Protein AF-0000000081273869 (afdb_homodimer)

pLDDT: mean 81.29, std 21.23, range [32.44, 97.88]

InterPro domains:
  IPR006311 Twin-arginine translocation pathway, signal sequence [PS51318] (1-45)
  IPR007893 Spore coat protein U/FanG [PF05229] (35-163)

Structure (mmCIF, N/CA/C/O backbone):
data_AF-0000000081273869-model_v1
#
loop_
_entity.id
_entity.type
_entity.pdbx_description
1 polymer 'Sigma-fimbriae tip adhesin'
#
loop_
_atom_site.group_PDB
_atom_site.id
_atom_site.type_symbol
_atom_site.label_atom_id
_atom_site.label_alt_id
_atom_site.label_comp_id
_atom_site.label_asym_id
_atom_site.label_entity_id
_atom_site.label_seq_id
_atom_site.pdbx_PDB_ins_code
_atom_site.Cartn_x
_atom_site.Cartn_y
_atom_site.Cartn_z
_atom_site.occupancy
_atom_site.B_iso_or_equiv
_atom_site.auth_seq_id
_atom_site.auth_comp_id
_atom_site.auth_asym_id
_atom_site.auth_atom_id
_atom_site.pdbx_PDB_model_num
ATOM 1 N N . MET A 1 1 ? -20.609 -67.375 -70.5 1 37.94 1 MET A N 1
ATOM 2 C CA . MET A 1 1 ? -19.844 -67.438 -69.312 1 37.94 1 MET A CA 1
ATOM 3 C C . MET A 1 1 ? -19.562 -66.062 -68.75 1 37.94 1 MET A C 1
ATOM 5 O O . MET A 1 1 ? -18.781 -65.312 -69.312 1 37.94 1 MET A O 1
ATOM 9 N N . THR A 1 2 ? -20.609 -65.438 -68.188 1 44.72 2 THR A N 1
ATOM 10 C CA . THR A 1 2 ? -20.797 -64.125 -67.625 1 44.72 2 THR A CA 1
ATOM 11 C C . THR A 1 2 ? -19.875 -63.875 -66.438 1 44.72 2 THR A C 1
ATOM 13 O O . THR A 1 2 ? -19.906 -64.625 -65.4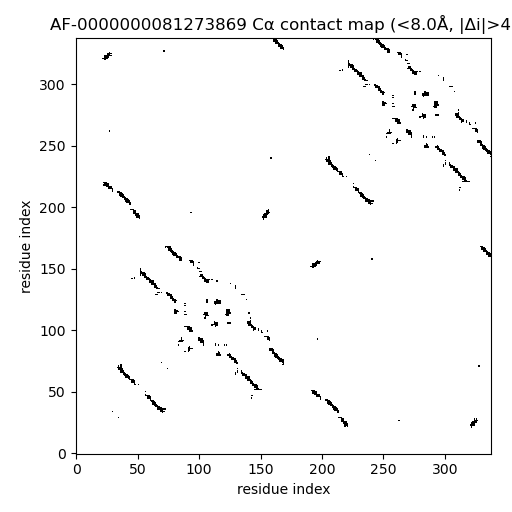38 1 44.72 2 THR A O 1
ATOM 16 N N . ARG A 1 3 ? -18.672 -63.344 -66.688 1 47.78 3 ARG A N 1
ATOM 17 C CA . ARG A 1 3 ? -17.641 -63 -65.75 1 47.78 3 ARG A CA 1
ATOM 18 C C . ARG A 1 3 ? -18.203 -62.062 -64.625 1 47.78 3 ARG A C 1
ATOM 20 O O . ARG A 1 3 ? -18.75 -61 -64.938 1 47.78 3 ARG A O 1
ATOM 27 N N . PHE A 1 4 ? -18.609 -62.688 -63.469 1 48.38 4 PHE A N 1
ATOM 28 C CA . PHE A 1 4 ? -19.078 -61.938 -62.281 1 48.38 4 PHE A CA 1
ATOM 29 C C . PHE A 1 4 ? -18 -61 -61.781 1 48.38 4 PHE A C 1
ATOM 31 O O . PHE A 1 4 ? -16.812 -61.312 -61.781 1 48.38 4 PHE A O 1
ATOM 38 N N . PRO A 1 5 ? -18.219 -59.688 -61.812 1 48.81 5 PRO A N 1
ATOM 39 C CA . PRO A 1 5 ? -17.281 -58.656 -61.375 1 48.81 5 PRO A CA 1
ATOM 40 C C . PRO A 1 5 ? -16.797 -58.875 -59.938 1 48.81 5 PRO A C 1
ATOM 42 O O . PRO A 1 5 ? -17.516 -59.5 -59.125 1 48.81 5 PRO A O 1
ATOM 45 N N . ASP A 1 6 ? -15.516 -59.031 -59.719 1 43.03 6 ASP A N 1
ATOM 46 C CA . ASP A 1 6 ? -14.766 -59.188 -58.469 1 43.03 6 ASP A CA 1
ATOM 47 C C . ASP A 1 6 ? -15.219 -58.156 -57.438 1 43.03 6 ASP A C 1
ATOM 49 O O . ASP A 1 6 ? -15.461 -57 -57.75 1 43.03 6 ASP A O 1
ATOM 53 N N . THR A 1 7 ? -15.914 -58.531 -56.312 1 47.75 7 THR A N 1
ATOM 54 C CA . THR A 1 7 ? -16.359 -57.844 -55.125 1 47.75 7 THR A CA 1
ATOM 55 C C . THR A 1 7 ? -15.188 -57.156 -54.438 1 47.75 7 THR A C 1
ATOM 57 O O . THR A 1 7 ? -14.125 -57.75 -54.219 1 47.75 7 THR A O 1
ATOM 60 N N . MET A 1 8 ? -15.078 -55.812 -54.594 1 47.5 8 MET A N 1
ATOM 61 C CA . MET A 1 8 ? -14.117 -54.875 -54 1 47.5 8 MET A CA 1
ATOM 62 C C . MET A 1 8 ? -14.008 -55.094 -52.5 1 47.5 8 MET A C 1
ATOM 64 O O . MET A 1 8 ? -15.016 -55.125 -51.781 1 47.5 8 MET A O 1
ATOM 68 N N . ARG A 1 9 ? -13.016 -55.844 -51.969 1 50.72 9 ARG A N 1
ATOM 69 C CA . ARG A 1 9 ? -12.727 -56 -50.531 1 50.72 9 ARG A CA 1
ATOM 70 C C . ARG A 1 9 ? -12.602 -54.656 -49.844 1 50.72 9 ARG A C 1
ATOM 72 O O . ARG A 1 9 ? -11.875 -53.781 -50.344 1 50.72 9 ARG A O 1
ATOM 79 N N . PRO A 1 10 ? -13.547 -54.312 -48.938 1 47.38 10 PRO A N 1
ATOM 80 C CA . PRO A 1 10 ? -13.391 -53.031 -48.219 1 47.38 10 PRO A CA 1
ATOM 81 C C . PRO A 1 10 ? -12.07 -52.938 -47.469 1 47.38 10 PRO A C 1
ATOM 83 O O . PRO A 1 10 ? -11.578 -53.938 -46.938 1 47.38 10 PRO A O 1
ATOM 86 N N . ARG A 1 11 ? -11.094 -52.156 -47.906 1 47.47 11 ARG A N 1
ATOM 87 C CA . ARG A 1 11 ? -9.852 -51.844 -47.219 1 47.47 11 ARG A CA 1
ATOM 88 C C . ARG A 1 11 ? -10.109 -51.5 -45.75 1 47.47 11 ARG A C 1
ATOM 90 O O . ARG A 1 11 ? -10.945 -50.625 -45.469 1 47.47 11 ARG A O 1
ATOM 97 N N . ARG A 1 12 ? -9.883 -52.406 -44.812 1 42.72 12 ARG A N 1
ATOM 98 C CA . ARG A 1 12 ? -9.906 -52.125 -43.375 1 42.72 12 ARG A CA 1
ATOM 99 C C . ARG A 1 12 ? -9.062 -50.906 -43.031 1 42.72 12 ARG A C 1
ATOM 101 O O . ARG A 1 12 ? -7.855 -50.906 -43.25 1 42.72 12 ARG A O 1
ATOM 108 N N . VAL A 1 13 ? -9.555 -49.656 -43.156 1 45.16 13 VAL A N 1
ATOM 109 C CA . VAL A 1 13 ? -8.867 -48.5 -42.594 1 45.16 13 VAL A CA 1
ATOM 110 C C . VAL A 1 13 ? -8.477 -48.75 -41.156 1 45.16 13 VAL A C 1
ATOM 112 O O . VAL A 1 13 ? -9.312 -49.156 -40.344 1 45.16 13 VAL A O 1
ATOM 115 N N . SER A 1 14 ? -7.238 -49.25 -40.938 1 43.97 14 SER A N 1
ATOM 116 C CA . SER A 1 14 ? -6.707 -49.312 -39.594 1 43.97 14 SER A CA 1
ATOM 117 C C . SER A 1 14 ? -6.996 -48.031 -38.812 1 43.97 14 SER A C 1
ATOM 119 O O . SER A 1 14 ? -6.656 -46.938 -39.281 1 43.97 14 SER A O 1
ATOM 121 N N . ALA A 1 15 ? -8.07 -48 -38 1 44.91 15 ALA A N 1
ATOM 122 C CA . ALA A 1 15 ? -8.328 -46.938 -37.031 1 44.91 15 ALA A CA 1
ATOM 123 C C . ALA A 1 15 ? -7.09 -46.656 -36.156 1 44.91 15 ALA A C 1
ATOM 125 O O . ALA A 1 15 ? -6.715 -47.5 -35.312 1 44.91 15 ALA A O 1
ATOM 126 N N . ARG A 1 16 ? -6.012 -46.156 -36.781 1 44.44 16 ARG A N 1
ATOM 127 C CA . ARG A 1 16 ? -5.008 -45.625 -35.875 1 44.44 16 ARG A CA 1
ATOM 128 C C . ARG A 1 16 ? -5.664 -44.938 -34.688 1 44.44 16 ARG A C 1
ATOM 130 O O . ARG A 1 16 ? -6.414 -43.969 -34.875 1 44.44 16 ARG A O 1
ATOM 137 N N . THR A 1 17 ? -5.902 -45.656 -33.562 1 37.62 17 THR A N 1
ATOM 138 C CA . THR A 1 17 ? -6.234 -45.062 -32.281 1 37.62 17 THR A CA 1
ATOM 139 C C . THR A 1 17 ? -5.355 -43.875 -32 1 37.62 17 THR A C 1
ATOM 141 O O . THR A 1 17 ? -4.133 -44 -31.906 1 37.62 17 THR A O 1
ATOM 144 N N . LEU A 1 18 ? -5.688 -42.719 -32.5 1 35.75 18 LEU A N 1
ATOM 145 C CA . LEU A 1 18 ? -5.07 -41.469 -32.031 1 35.75 18 LEU A CA 1
ATOM 146 C C . LEU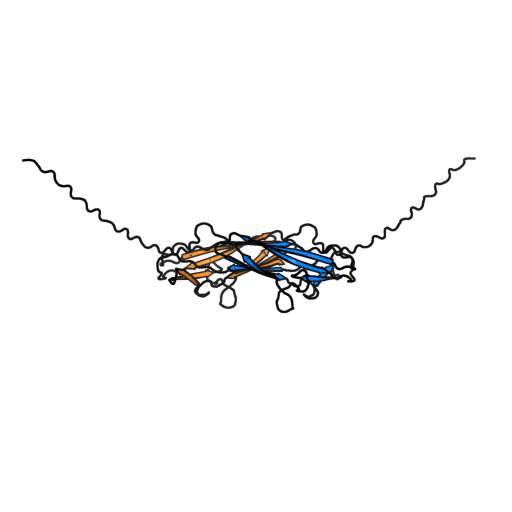 A 1 18 ? -4.918 -41.5 -30.5 1 35.75 18 LEU A C 1
ATOM 148 O O . LEU A 1 18 ? -5.914 -41.562 -29.781 1 35.75 18 LEU A O 1
ATOM 152 N N . LEU A 1 19 ? -3.896 -42.219 -29.938 1 34.62 19 LEU A N 1
ATOM 153 C CA . LEU A 1 19 ? -3.523 -42.031 -28.531 1 34.62 19 LEU A CA 1
ATOM 154 C C . LEU A 1 19 ? -3.557 -40.562 -28.156 1 34.62 19 LEU A C 1
ATOM 156 O O . LEU A 1 19 ? -2.734 -39.781 -28.641 1 34.62 19 LEU A O 1
ATOM 160 N N . ALA A 1 20 ? -4.707 -39.969 -28.016 1 37.91 20 ALA A N 1
ATOM 161 C CA . ALA A 1 20 ? -4.84 -38.656 -27.406 1 37.91 20 ALA A CA 1
ATOM 162 C C . ALA A 1 20 ? -3.957 -38.531 -26.156 1 37.91 20 ALA A C 1
ATOM 164 O O . ALA A 1 20 ? -4.219 -39.188 -25.141 1 37.91 20 ALA A O 1
ATOM 165 N N . GLY A 1 21 ? -2.645 -38.5 -26.359 1 33.88 21 GLY A N 1
ATOM 166 C CA . GLY A 1 21 ? -1.831 -38.188 -25.188 1 33.88 21 GLY A CA 1
ATOM 167 C C . GLY A 1 21 ? -2.475 -37.125 -24.281 1 33.88 21 GLY A C 1
ATOM 168 O O . GLY A 1 21 ? -2.906 -36.094 -24.75 1 33.88 21 GLY A O 1
ATOM 169 N N . ALA A 1 22 ? -3.094 -37.562 -23.234 1 39.75 22 ALA A N 1
ATOM 170 C CA . ALA A 1 22 ? -3.645 -36.688 -22.172 1 39.75 22 ALA A CA 1
ATOM 171 C C . ALA A 1 22 ? -2.666 -35.594 -21.797 1 39.75 22 ALA A C 1
ATOM 173 O O . ALA A 1 22 ? -1.61 -35.875 -21.219 1 39.75 22 ALA A O 1
ATOM 174 N N . VAL A 1 23 ? -2.441 -34.656 -22.688 1 41.28 23 VAL A N 1
ATOM 175 C CA . VAL A 1 23 ? -1.641 -33.5 -22.297 1 41.28 23 VAL A CA 1
ATOM 176 C C . VAL A 1 23 ? -2.146 -32.938 -20.969 1 41.28 23 VAL A C 1
ATOM 178 O O . VAL A 1 23 ? -3.332 -32.625 -20.828 1 41.28 23 VAL A O 1
ATOM 181 N N . LEU A 1 24 ? -1.62 -33.406 -19.859 1 41.44 24 LEU A N 1
ATOM 182 C CA . LEU A 1 24 ? -1.859 -32.75 -18.578 1 41.44 24 LEU A CA 1
ATOM 183 C C . LEU A 1 24 ? -1.591 -31.25 -18.672 1 41.44 24 LEU A C 1
ATOM 185 O O . LEU A 1 24 ? -0.484 -30.844 -19.016 1 41.44 24 LEU A O 1
ATOM 189 N N . VAL A 1 25 ? -2.518 -30.578 -19.156 1 39.53 25 VAL A N 1
ATOM 190 C CA . VAL A 1 25 ? -2.334 -29.125 -19.172 1 39.53 25 VAL A CA 1
ATOM 191 C C . VAL A 1 25 ? -2.443 -28.578 -17.766 1 39.53 25 VAL A C 1
ATOM 193 O O . VAL A 1 25 ? -3.471 -28.75 -17.094 1 39.53 25 VAL A O 1
ATOM 196 N N . ALA A 1 26 ? -1.518 -28.828 -16.938 1 37.03 26 ALA A N 1
ATOM 197 C CA . ALA A 1 26 ? -1.618 -27.984 -15.742 1 37.03 26 ALA A CA 1
ATOM 198 C C . ALA A 1 26 ? -1.699 -26.516 -16.109 1 37.03 26 ALA A C 1
ATOM 200 O O . ALA A 1 26 ? -0.704 -25.922 -16.531 1 37.03 26 ALA A O 1
ATOM 201 N N . LEU A 1 27 ? -2.791 -26.203 -16.828 1 34.09 27 LEU A N 1
ATOM 202 C CA . LEU A 1 27 ? -2.998 -24.797 -17.156 1 34.09 27 LEU A CA 1
ATOM 203 C C . LEU A 1 27 ? -3.229 -23.969 -15.898 1 34.09 27 LEU A C 1
ATOM 205 O O . LEU A 1 27 ? -4.215 -24.188 -15.188 1 34.09 27 LEU A O 1
ATOM 209 N N . ALA A 1 28 ? -2.295 -23.922 -15.211 1 35.31 28 ALA A N 1
ATOM 210 C CA . ALA A 1 28 ? -2.629 -22.766 -14.375 1 35.31 28 ALA A CA 1
ATOM 211 C C . ALA A 1 28 ? -2.928 -21.531 -15.234 1 35.31 28 ALA A C 1
ATOM 213 O O . ALA A 1 28 ? -2.049 -20.703 -15.453 1 35.31 28 ALA A O 1
ATOM 214 N N . SER A 1 29 ? -3.424 -21.906 -16.375 1 32.44 29 SER A N 1
ATOM 215 C CA . SER A 1 29 ? -3.564 -20.797 -17.312 1 32.44 29 SER A CA 1
ATOM 216 C C . SER A 1 29 ? -4.395 -19.672 -16.719 1 32.44 29 SER A C 1
ATOM 218 O O . SER A 1 29 ? -5.516 -19.891 -16.25 1 32.44 29 SER A O 1
ATOM 220 N N . TRP A 1 30 ? -3.844 -18.797 -16.109 1 34.19 30 TRP A N 1
ATOM 221 C CA . TRP A 1 30 ? -4.578 -17.562 -16.297 1 34.19 30 TRP A CA 1
ATOM 222 C C . TRP A 1 30 ? -4.988 -17.391 -17.75 1 34.19 30 TRP A C 1
ATOM 224 O O . TRP A 1 30 ? -4.191 -17.641 -18.656 1 34.19 30 TRP A O 1
ATOM 234 N N . ALA A 1 31 ? -6.035 -17.859 -18.438 1 34.84 31 ALA A N 1
ATOM 235 C CA . ALA A 1 31 ? -6.504 -17.391 -19.734 1 34.84 31 ALA A CA 1
ATOM 236 C C . ALA A 1 31 ? -5.754 -16.141 -20.188 1 34.84 31 ALA A C 1
ATOM 238 O O . ALA A 1 31 ? -5.199 -15.414 -19.344 1 34.84 31 ALA A O 1
ATOM 239 N N . PRO A 1 32 ? -5.98 -15.594 -21.594 1 39.31 32 PRO A N 1
ATOM 240 C CA . PRO A 1 32 ? -5.234 -14.547 -22.297 1 39.31 32 PRO A CA 1
ATOM 241 C C . PRO A 1 32 ? -4.754 -13.438 -21.375 1 39.31 32 PRO A C 1
ATOM 243 O O . PRO A 1 32 ? -3.668 -12.883 -21.578 1 39.31 32 PRO A O 1
ATOM 246 N N . GLY A 1 33 ? -5.836 -12.43 -20.844 1 38.59 33 GLY A N 1
ATOM 247 C CA . GLY A 1 33 ? -5.695 -11.102 -20.266 1 38.59 33 GLY A CA 1
ATOM 248 C C . GLY A 1 33 ? -4.984 -11.102 -18.938 1 38.59 33 GLY A C 1
ATOM 249 O O . GLY A 1 33 ? -5.375 -11.828 -18.016 1 38.59 33 GLY A O 1
ATOM 250 N N . ALA A 1 34 ? -3.805 -11.195 -18.781 1 46.16 34 ALA A N 1
ATOM 251 C CA . ALA A 1 34 ? -2.926 -10.898 -17.656 1 46.16 34 ALA A CA 1
ATOM 252 C C . ALA A 1 34 ? -3.668 -10.125 -16.578 1 46.16 34 ALA A C 1
ATOM 254 O O . ALA A 1 34 ? -3.768 -8.891 -16.641 1 46.16 34 ALA A O 1
ATOM 255 N N . LEU A 1 35 ? -4.883 -10.555 -16.219 1 54.12 35 LEU A N 1
ATOM 256 C CA . LEU A 1 35 ? -5.809 -9.789 -15.391 1 54.12 35 LEU A CA 1
ATOM 257 C C . LEU A 1 35 ? -5.098 -9.219 -14.172 1 54.12 35 LEU A C 1
ATOM 259 O O . LEU A 1 35 ? -4.668 -9.961 -13.289 1 54.12 35 LEU A O 1
ATOM 263 N N . ALA A 1 36 ? -4.215 -8.234 -14.461 1 63.81 36 ALA A N 1
ATOM 264 C CA . ALA A 1 36 ? -3.461 -7.387 -13.547 1 63.81 36 ALA A CA 1
ATOM 265 C C . ALA A 1 36 ? -4.387 -6.691 -12.555 1 63.81 36 ALA A C 1
ATOM 267 O O . ALA A 1 36 ? -5.5 -6.293 -12.906 1 63.81 36 ALA A O 1
ATOM 268 N N . VAL A 1 37 ? -4.375 -7.094 -11.344 1 73.62 37 VAL A N 1
ATOM 269 C CA . VAL A 1 37 ? -5.031 -6.227 -10.375 1 73.62 37 VAL A CA 1
ATOM 270 C C . VAL A 1 37 ? -4.215 -4.953 -10.18 1 73.62 37 VAL A C 1
ATOM 272 O O . VAL A 1 37 ? -2.982 -5.004 -10.109 1 73.62 37 VAL A O 1
ATOM 275 N N . SER A 1 38 ? -4.949 -3.891 -10.289 1 87.12 38 SER A N 1
ATOM 276 C CA . SER A 1 38 ? -4.254 -2.617 -10.133 1 87.12 38 SER A CA 1
ATOM 277 C C . SER A 1 38 ? -5 -1.698 -9.164 1 87.12 38 SER A C 1
ATOM 279 O O . SER A 1 38 ? -6.23 -1.667 -9.156 1 87.12 38 SER A O 1
ATOM 281 N N . CYS A 1 39 ? -4.316 -1.157 -8.297 1 89.81 39 CYS A N 1
ATOM 282 C CA . CYS A 1 39 ? -4.855 -0.118 -7.426 1 89.81 39 CYS A CA 1
ATOM 283 C C . CYS A 1 39 ? -4.004 1.144 -7.492 1 89.81 39 CYS A C 1
ATOM 285 O O . CYS A 1 39 ? -2.781 1.067 -7.633 1 89.81 39 CYS A O 1
ATOM 287 N N . SER A 1 40 ? -4.727 2.254 -7.387 1 92.06 40 SER A N 1
ATOM 288 C CA . SER A 1 40 ? -4.066 3.551 -7.262 1 92.06 40 SER A CA 1
ATOM 289 C C . SER A 1 40 ? -4.465 4.25 -5.965 1 92.06 40 SER A C 1
ATOM 291 O O . SER A 1 40 ? -5.617 4.172 -5.539 1 92.06 40 SER A O 1
ATOM 293 N N . VAL A 1 41 ? -3.502 4.809 -5.379 1 91.62 41 VAL A N 1
ATOM 294 C CA . VAL A 1 41 ? -3.717 5.609 -4.176 1 91.62 41 VAL A CA 1
ATOM 295 C C . VAL A 1 41 ? -3.293 7.051 -4.434 1 91.62 41 VAL A C 1
ATOM 297 O O . VAL A 1 41 ? -2.18 7.309 -4.902 1 91.62 41 VAL A O 1
ATOM 300 N N . SER A 1 42 ? -4.203 7.941 -4.141 1 90.31 42 SER A N 1
ATOM 301 C CA . SER A 1 42 ? -3.918 9.367 -4.262 1 90.31 42 SER A CA 1
ATOM 302 C C . SER A 1 42 ? -4.246 10.102 -2.967 1 90.31 42 SER A C 1
ATOM 304 O O . SER A 1 42 ? -5.277 9.852 -2.346 1 90.31 42 SER A O 1
ATOM 306 N N . ALA A 1 43 ? -3.289 10.914 -2.582 1 86.62 43 ALA A N 1
ATOM 307 C CA . ALA A 1 43 ? -3.477 11.711 -1.374 1 86.62 43 ALA A CA 1
ATOM 308 C C . ALA A 1 43 ? -3.281 13.203 -1.663 1 86.62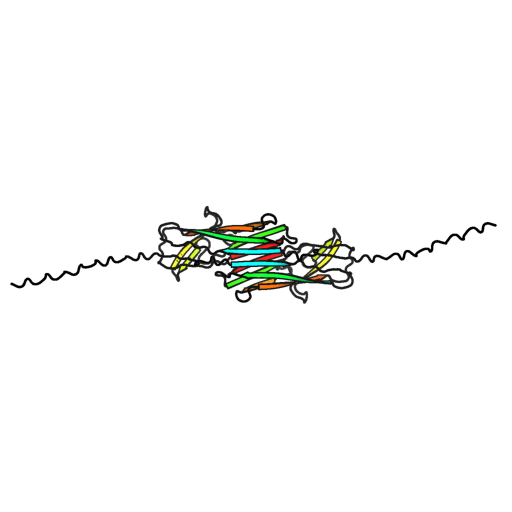 43 ALA A C 1
ATOM 310 O O . ALA A 1 43 ? -2.318 13.586 -2.328 1 86.62 43 ALA A O 1
ATOM 311 N N . ASN A 1 44 ? -4.145 13.977 -1.084 1 82.5 44 ASN A N 1
ATOM 312 C CA . ASN A 1 44 ? -4.055 15.43 -1.181 1 82.5 44 ASN A CA 1
ATOM 313 C C . ASN A 1 44 ? -3.467 16.047 0.088 1 82.5 44 ASN A C 1
ATOM 315 O O . ASN A 1 44 ? -3.586 15.469 1.172 1 82.5 44 ASN A O 1
ATOM 319 N N . ALA A 1 45 ? -2.863 17.188 -0.168 1 85.25 45 ALA A N 1
ATOM 320 C CA . ALA A 1 45 ? -2.393 17.922 1 1 85.25 45 ALA A CA 1
ATOM 321 C C . ALA A 1 45 ? -3.561 18.547 1.767 1 85.25 45 ALA A C 1
ATOM 323 O O . ALA A 1 45 ? -4.602 18.859 1.182 1 85.25 45 ALA A O 1
ATOM 324 N N . LEU A 1 46 ? -3.332 18.688 3.033 1 89.94 46 LEU A N 1
ATOM 325 C CA . LEU A 1 46 ? -4.301 19.406 3.855 1 89.94 46 LEU A CA 1
ATOM 326 C C . LEU A 1 46 ? -3.844 20.844 4.105 1 89.94 46 LEU A C 1
ATOM 328 O O . LEU A 1 46 ? -2.729 21.062 4.578 1 89.94 46 LEU A O 1
ATOM 332 N N . SER A 1 47 ? -4.691 21.75 3.705 1 89.5 47 SER A N 1
ATOM 333 C CA . SER A 1 47 ? -4.445 23.172 3.971 1 89.5 47 SER A CA 1
ATOM 334 C C . SER A 1 47 ? -5.453 23.719 4.969 1 89.5 47 SER A C 1
ATOM 336 O O . SER A 1 47 ? -6.664 23.656 4.742 1 89.5 47 SER A O 1
ATOM 338 N N . PHE A 1 48 ? -4.938 24.297 6.031 1 92.81 48 PHE A N 1
ATOM 339 C CA . PHE A 1 48 ? -5.832 24.891 7.02 1 92.81 48 PHE A CA 1
ATOM 340 C C . PHE A 1 48 ? -6.238 26.297 6.602 1 92.81 48 PHE A C 1
ATOM 342 O O . PHE A 1 48 ? -7.324 26.766 6.953 1 92.81 48 PHE A O 1
ATOM 349 N N . GLY A 1 49 ? -5.359 26.953 5.98 1 91.5 49 GLY A N 1
ATOM 350 C CA . GLY A 1 49 ? -5.602 28.344 5.629 1 91.5 49 GLY A CA 1
ATOM 351 C C . GLY A 1 49 ? -5.09 29.312 6.672 1 91.5 49 GLY A C 1
ATOM 352 O O . GLY A 1 49 ? -4.145 29.016 7.406 1 91.5 49 GLY A O 1
ATOM 353 N N . ALA A 1 50 ? -5.66 30.5 6.664 1 91.19 50 ALA A N 1
ATOM 354 C CA . ALA A 1 50 ? -5.191 31.562 7.559 1 91.19 50 ALA A CA 1
ATOM 355 C C . ALA A 1 50 ? -5.699 31.344 8.984 1 91.19 50 ALA A C 1
ATOM 357 O O . ALA A 1 50 ? -6.895 31.125 9.195 1 91.19 50 ALA A O 1
ATOM 358 N N . TYR A 1 51 ? -4.754 31.344 9.891 1 91.81 51 TYR A N 1
ATOM 359 C CA . TYR A 1 51 ? -5.039 31.188 11.312 1 91.81 51 TYR A CA 1
ATOM 360 C C . TYR A 1 51 ? -4.938 32.5 12.047 1 91.81 51 TYR A C 1
ATOM 362 O O . TYR A 1 51 ? -3.881 33.156 12.039 1 91.81 51 TYR A O 1
ATOM 370 N N . ASN A 1 52 ? -6 32.969 12.68 1 88.81 52 ASN A N 1
ATOM 371 C CA . ASN A 1 52 ? -6.031 34.281 13.352 1 88.81 52 ASN A CA 1
ATOM 372 C C . ASN A 1 52 ? -5.875 34.125 14.867 1 88.81 52 ASN A C 1
ATOM 374 O O . ASN A 1 52 ? -6.02 35.094 15.609 1 88.81 52 ASN A O 1
ATOM 378 N N . THR A 1 53 ? -5.668 33 15.43 1 87.75 53 THR A N 1
ATOM 379 C CA . THR A 1 53 ? -5.348 32.594 16.797 1 87.75 53 THR A CA 1
ATOM 380 C C . THR A 1 53 ? -6.59 32.656 17.688 1 87.75 53 THR A C 1
ATOM 382 O O . THR A 1 53 ? -6.582 32.188 18.812 1 87.75 53 THR A O 1
ATOM 385 N N . THR A 1 54 ? -7.598 33.312 17.25 1 91.31 54 THR A N 1
ATOM 386 C CA . THR A 1 54 ? -8.758 33.469 18.109 1 91.31 54 THR A CA 1
ATOM 387 C C . THR A 1 54 ? -9.727 32.312 17.938 1 91.31 54 THR A C 1
ATOM 389 O O . THR A 1 54 ? -10.281 31.797 18.906 1 91.31 54 THR A O 1
ATOM 392 N N . SER A 1 55 ? -9.953 31.922 16.781 1 93.69 55 SER A N 1
ATOM 393 C CA . SER A 1 55 ? -10.922 30.875 16.484 1 93.69 55 SER A CA 1
ATOM 394 C C . SER A 1 55 ? -10.234 29.594 16.062 1 93.69 55 SER A C 1
ATOM 396 O O . SER A 1 55 ? -9.086 29.609 15.609 1 93.69 55 SER A O 1
ATOM 398 N N . ASN A 1 56 ? -11.008 28.547 16.359 1 95.75 56 ASN A N 1
ATOM 399 C CA . ASN A 1 56 ? -10.531 27.297 15.789 1 95.75 56 ASN A CA 1
ATOM 400 C C . ASN A 1 56 ? -10.453 27.359 14.273 1 95.75 56 ASN A C 1
ATOM 402 O O . ASN A 1 56 ? -11.211 28.109 13.641 1 95.75 56 ASN A O 1
ATOM 406 N N . LEU A 1 57 ? -9.523 26.656 13.797 1 95.12 57 LEU A N 1
ATOM 407 C CA . LEU A 1 57 ? -9.375 26.469 12.359 1 95.12 57 LEU A CA 1
ATOM 408 C C . LEU A 1 57 ? -9.453 24.984 12 1 95.12 57 LEU A C 1
ATOM 410 O O . LEU A 1 57 ? -8.789 24.156 12.625 1 95.12 57 LEU A O 1
ATOM 414 N N . THR A 1 58 ? -10.312 24.625 11.047 1 95.19 58 THR A N 1
ATOM 415 C CA . THR A 1 58 ? -10.469 23.234 10.648 1 95.19 58 THR A CA 1
ATOM 416 C C . THR A 1 58 ? -10.203 23.062 9.148 1 95.19 58 THR A C 1
ATOM 418 O O . THR A 1 58 ? -10.258 24.047 8.398 1 95.19 58 THR A O 1
ATOM 421 N N . GLY A 1 59 ? -9.781 21.922 8.797 1 94.25 59 GLY A N 1
ATOM 422 C CA . GLY A 1 59 ? -9.578 21.531 7.414 1 94.25 59 GLY A CA 1
ATOM 423 C C . GLY A 1 59 ? -9.727 20.031 7.191 1 94.25 59 GLY A C 1
ATOM 424 O O . GLY A 1 59 ? -9.633 19.25 8.133 1 94.25 59 GLY A O 1
ATOM 425 N N . THR A 1 60 ? -10.062 19.734 5.965 1 94.81 60 THR A N 1
ATOM 426 C CA . THR A 1 60 ? -10.156 18.328 5.602 1 94.81 60 THR A CA 1
ATOM 427 C C . THR A 1 60 ? -9.328 18.031 4.359 1 94.81 60 THR A C 1
ATOM 429 O O . THR A 1 60 ? -8.984 18.938 3.604 1 94.81 60 THR A O 1
ATOM 432 N N . THR A 1 61 ? -8.922 16.859 4.266 1 92.56 61 THR A N 1
ATOM 433 C CA . THR A 1 61 ? -8.344 16.328 3.037 1 92.56 61 THR A CA 1
ATOM 434 C C . THR A 1 61 ? -8.828 14.898 2.777 1 92.56 61 THR A C 1
ATOM 436 O O . THR A 1 61 ? -9.547 14.328 3.598 1 92.56 61 THR A O 1
ATOM 439 N N . THR A 1 62 ? -8.484 14.445 1.597 1 93.5 62 THR A N 1
ATOM 440 C CA . THR A 1 62 ? -8.984 13.133 1.204 1 93.5 62 THR A CA 1
ATOM 441 C C . THR A 1 62 ? -7.871 12.289 0.597 1 93.5 62 THR A C 1
ATOM 443 O O . THR A 1 62 ? -7.047 12.789 -0.171 1 93.5 62 THR A O 1
ATOM 446 N N . VAL A 1 63 ? -7.852 11.062 1.062 1 92.62 63 VAL A N 1
ATOM 447 C CA . VAL A 1 63 ? -7.07 10.031 0.384 1 92.62 63 VAL A CA 1
ATOM 448 C C . VAL A 1 63 ? -8 9.109 -0.407 1 92.62 63 VAL A C 1
ATOM 450 O O . VAL A 1 63 ? -8.984 8.602 0.132 1 92.62 63 VAL A O 1
ATOM 453 N N . THR A 1 64 ? -7.66 8.969 -1.691 1 94.25 64 THR A N 1
ATOM 454 C CA . THR A 1 64 ? -8.508 8.164 -2.561 1 94.25 64 THR A CA 1
ATOM 455 C C . THR A 1 64 ? -7.797 6.887 -2.984 1 94.25 64 THR A C 1
ATOM 457 O O . THR A 1 64 ? -6.652 6.926 -3.438 1 94.25 64 THR A O 1
ATOM 460 N N . ILE A 1 65 ? -8.43 5.75 -2.742 1 93.19 65 ILE A N 1
ATOM 461 C CA . ILE A 1 65 ? -7.965 4.457 -3.23 1 93.19 65 ILE A CA 1
ATOM 462 C C . ILE A 1 65 ? -8.914 3.941 -4.312 1 93.19 65 ILE A C 1
ATOM 464 O O . ILE A 1 65 ? -10.109 3.793 -4.074 1 93.19 65 ILE A O 1
ATOM 468 N N . THR A 1 66 ? -8.398 3.771 -5.496 1 93.19 66 THR A N 1
ATOM 469 C CA . THR A 1 66 ? -9.18 3.24 -6.605 1 93.19 66 THR A CA 1
ATOM 470 C C . THR A 1 66 ? -8.555 1.95 -7.137 1 93.19 66 THR A C 1
ATOM 472 O O . THR A 1 66 ? -7.375 1.92 -7.484 1 93.19 66 THR A O 1
ATOM 475 N N . CYS A 1 67 ? -9.398 0.961 -7.059 1 89.38 67 CYS A N 1
ATOM 476 C CA . CYS A 1 67 ? -8.914 -0.311 -7.586 1 89.38 67 CYS A CA 1
ATOM 477 C C . CYS A 1 67 ? -9.75 -0.755 -8.781 1 89.38 67 CYS A C 1
ATOM 479 O O . CYS A 1 67 ? -10.961 -0.541 -8.812 1 89.38 67 CYS A O 1
ATOM 481 N N . GLY A 1 68 ? -8.992 -1.252 -9.766 1 81.88 68 GLY A N 1
ATOM 482 C CA . GLY A 1 68 ? -9.578 -1.809 -10.977 1 81.88 68 GLY A CA 1
ATOM 483 C C . GLY A 1 68 ? -8.867 -3.061 -11.461 1 81.88 68 GLY A C 1
ATOM 484 O O . GLY A 1 68 ? -7.988 -3.586 -10.773 1 81.88 68 GLY A O 1
ATOM 485 N N . ALA A 1 69 ? -9.477 -3.645 -12.578 1 71.31 69 ALA A N 1
ATOM 486 C CA . ALA A 1 69 ? -8.953 -4.859 -13.203 1 71.31 69 ALA A CA 1
ATOM 487 C C . ALA A 1 69 ? -8.789 -5.977 -12.172 1 71.31 69 ALA A C 1
ATOM 489 O O . ALA A 1 69 ? -7.695 -6.52 -12 1 71.31 69 ALA A O 1
ATOM 490 N N . TRP A 1 70 ? -9.688 -6.395 -11.438 1 71.5 70 TRP A N 1
ATOM 491 C CA . TRP A 1 70 ? -9.781 -7.242 -10.25 1 71.5 70 TRP A CA 1
ATOM 492 C C . TRP A 1 70 ? -9.219 -8.633 -10.531 1 71.5 70 TRP A C 1
ATOM 494 O O . TRP A 1 70 ? -9.148 -9.469 -9.625 1 71.5 70 TRP A O 1
ATOM 504 N N . GLY A 1 71 ? -8.641 -8.758 -11.75 1 65.25 71 GLY A N 1
ATOM 505 C CA . GLY A 1 71 ? -8.109 -10.086 -11.984 1 65.25 71 GLY A CA 1
ATOM 506 C C . GLY A 1 71 ? -8.797 -11.164 -11.164 1 65.25 71 GLY A C 1
ATOM 507 O O . GLY A 1 71 ? -10.031 -11.242 -11.148 1 65.25 71 GLY A O 1
ATOM 508 N N . GLY A 1 72 ? -8.055 -11.93 -10.453 1 66.56 72 GLY A N 1
ATOM 509 C CA . GLY A 1 72 ? -8.602 -12.977 -9.602 1 66.56 72 GLY A CA 1
ATOM 510 C C . GLY A 1 72 ? -9 -12.492 -8.227 1 66.56 72 GLY A C 1
ATOM 511 O O . GLY A 1 72 ? -9.648 -13.219 -7.469 1 66.56 72 GLY A O 1
ATOM 512 N N . ALA A 1 73 ? -8.719 -11.273 -7.914 1 69.56 73 ALA A N 1
ATOM 513 C CA . ALA A 1 73 ? -9.055 -10.75 -6.594 1 69.56 73 ALA A CA 1
ATOM 514 C C . ALA A 1 73 ? -10.523 -10.328 -6.531 1 69.56 73 ALA A C 1
ATOM 516 O O . ALA A 1 73 ? -11.078 -9.852 -7.527 1 69.56 73 ALA A O 1
ATOM 517 N N . SER A 1 74 ? -11.109 -10.602 -5.379 1 79.31 74 SER A N 1
ATOM 518 C CA . SER A 1 74 ? -12.492 -10.18 -5.188 1 79.31 74 SER A CA 1
ATOM 519 C C . SER A 1 74 ? -12.586 -8.969 -4.27 1 79.31 74 SER A C 1
ATOM 521 O O . SER A 1 74 ? -13.594 -8.258 -4.266 1 79.31 74 SER A O 1
ATOM 523 N N . SER A 1 75 ? -11.586 -8.781 -3.518 1 87.56 75 SER A N 1
ATOM 524 C CA . SER A 1 75 ? -11.547 -7.629 -2.623 1 87.56 75 SER A CA 1
ATOM 525 C C . SER A 1 75 ? -10.117 -7.254 -2.266 1 87.56 75 SER A C 1
ATOM 527 O O . SER A 1 75 ? -9.211 -8.086 -2.35 1 87.56 75 SER A O 1
ATOM 529 N N . ILE A 1 76 ? -10.031 -6.074 -1.956 1 91.31 76 ILE A N 1
ATOM 530 C CA . ILE A 1 76 ? -8.75 -5.555 -1.497 1 91.31 76 ILE A CA 1
ATOM 531 C C . ILE A 1 76 ? -8.914 -4.906 -0.125 1 91.31 76 ILE A C 1
ATOM 533 O O . ILE A 1 76 ? -9.695 -3.963 0.033 1 91.31 76 ILE A O 1
ATOM 537 N N . ASN A 1 77 ? -8.25 -5.461 0.876 1 94.69 77 ASN A N 1
ATOM 538 C CA . ASN A 1 77 ? -8.211 -4.797 2.176 1 94.69 77 ASN A CA 1
ATOM 539 C C . ASN A 1 77 ? -7.152 -3.703 2.217 1 94.69 77 ASN A C 1
ATOM 541 O O . ASN A 1 77 ? -6.066 -3.865 1.659 1 94.69 77 ASN A O 1
ATOM 545 N N . TYR A 1 78 ? -7.57 -2.66 2.893 1 96 78 TYR A N 1
ATOM 546 C CA . TYR A 1 78 ? -6.594 -1.583 3.012 1 96 78 TYR A CA 1
ATOM 547 C C . TYR A 1 78 ? -6.461 -1.123 4.461 1 96 78 TYR A C 1
ATOM 549 O O . TYR A 1 78 ? -7.395 -1.276 5.254 1 96 78 TYR A O 1
ATOM 557 N N . THR A 1 79 ? -5.285 -0.554 4.809 1 97.44 79 THR A N 1
ATOM 558 C CA . THR A 1 79 ? -5.023 0.215 6.023 1 97.44 79 THR A CA 1
ATOM 559 C C . THR A 1 79 ? -4.211 1.467 5.707 1 97.44 79 THR A C 1
ATOM 561 O O . THR A 1 79 ? -3.219 1.401 4.977 1 97.44 79 THR A O 1
ATOM 564 N N . LEU A 1 80 ? -4.711 2.543 6.156 1 96.75 80 LEU A N 1
ATOM 565 C CA . LEU A 1 80 ? -4.043 3.834 6.051 1 96.75 80 LEU A CA 1
ATOM 566 C C . LEU A 1 80 ? -3.594 4.328 7.422 1 96.75 80 LEU A C 1
ATOM 568 O O . LEU A 1 80 ? -4.422 4.562 8.305 1 96.75 80 LEU A O 1
ATOM 572 N N . SER A 1 81 ? -2.326 4.469 7.562 1 96.81 81 SER A N 1
ATOM 573 C CA . SER A 1 81 ? -1.768 4.941 8.828 1 96.81 81 SER A CA 1
ATOM 574 C C . SER A 1 81 ? -0.851 6.141 8.609 1 96.81 81 SER A C 1
ATOM 576 O O . SER A 1 81 ? -0.441 6.422 7.484 1 96.81 81 SER A O 1
ATOM 578 N N . ALA A 1 82 ? -0.628 6.844 9.711 1 94.81 82 ALA A N 1
ATOM 579 C CA . ALA A 1 82 ? 0.223 8.031 9.641 1 94.81 82 ALA A CA 1
ATOM 580 C C . ALA A 1 82 ? 1.271 8.016 10.75 1 94.81 82 ALA A C 1
ATOM 582 O O . ALA A 1 82 ? 1.014 7.52 11.852 1 94.81 82 ALA A O 1
ATOM 583 N N . SER A 1 83 ? 2.367 8.562 10.391 1 94.12 83 SER A N 1
ATOM 584 C CA . SER A 1 83 ? 3.342 8.891 11.43 1 94.12 83 SER A CA 1
ATOM 585 C C . SER A 1 83 ? 2.99 10.195 12.133 1 94.12 83 SER A C 1
ATOM 587 O O . SER A 1 83 ? 1.992 10.836 11.797 1 94.12 83 SER A O 1
ATOM 589 N N . VAL A 1 84 ? 3.777 10.562 13.07 1 94.44 84 VAL A N 1
ATOM 590 C CA . VAL A 1 84 ? 3.492 11.734 13.891 1 94.44 84 VAL A CA 1
ATOM 591 C C . VAL A 1 84 ? 3.773 13.008 13.094 1 94.44 84 VAL A C 1
ATOM 593 O O . VAL A 1 84 ? 3.039 13.992 13.203 1 94.44 84 VAL A O 1
ATOM 596 N N . GLY A 1 85 ? 4.809 12.938 12.234 1 91.56 85 GLY A N 1
ATOM 597 C CA . GLY A 1 85 ? 5.367 14.164 11.688 1 91.56 85 GLY A CA 1
ATOM 598 C C . GLY A 1 85 ? 6.223 14.922 12.688 1 91.56 85 GLY A C 1
ATOM 599 O O . GLY A 1 85 ? 7.336 14.492 13.008 1 91.56 85 GLY A O 1
ATOM 600 N N . SER A 1 86 ? 5.648 16 13.227 1 93.88 86 SER A N 1
ATOM 601 C CA . SER A 1 86 ? 6.328 16.75 14.273 1 93.88 86 SER A CA 1
ATOM 602 C C . SER A 1 86 ? 5.512 16.766 15.562 1 93.88 86 SER A C 1
ATOM 604 O O . SER A 1 86 ? 4.281 16.828 15.531 1 93.88 86 SER A O 1
ATOM 606 N N . GLY A 1 87 ? 6.285 16.75 16.766 1 95.81 87 GLY A N 1
ATOM 607 C CA . GLY A 1 87 ? 5.625 16.672 18.062 1 95.81 87 GLY A CA 1
ATOM 608 C C . GLY A 1 87 ? 5.297 15.25 18.469 1 95.81 87 GLY A C 1
ATOM 609 O O . GLY A 1 87 ? 6.156 14.367 18.406 1 95.81 87 GLY A O 1
ATOM 610 N N . THR A 1 88 ? 4.043 15.086 19.016 1 96.06 88 THR A N 1
ATOM 611 C CA . THR A 1 88 ? 3.494 13.789 19.391 1 96.06 88 THR A CA 1
ATOM 612 C C . THR A 1 88 ? 2.127 13.57 18.75 1 96.06 88 THR A C 1
ATOM 614 O O . THR A 1 88 ? 1.547 14.5 18.188 1 96.06 88 THR A O 1
ATOM 617 N N . TYR A 1 89 ? 1.68 12.359 18.781 1 96.5 89 TYR A N 1
ATOM 618 C CA . TYR A 1 89 ? 0.351 12.102 18.234 1 96.5 89 TYR A CA 1
ATOM 619 C C . TYR A 1 89 ? -0.7 12.953 18.938 1 96.5 89 TYR A C 1
ATOM 621 O O . TYR A 1 89 ? -1.649 13.422 18.312 1 96.5 89 TYR A O 1
ATOM 629 N N . ALA A 1 90 ? -0.577 13.109 20.219 1 94 90 ALA A N 1
ATOM 630 C CA . ALA A 1 90 ? -1.558 13.867 20.984 1 94 90 ALA A CA 1
ATOM 631 C C . ALA A 1 90 ? -1.405 15.367 20.734 1 94 90 ALA A C 1
ATOM 633 O O . ALA A 1 90 ? -2.359 16.125 20.906 1 94 90 ALA A O 1
ATOM 634 N N . ASN A 1 91 ? -0.228 15.781 20.406 1 94.88 91 ASN A N 1
ATOM 635 C CA . ASN A 1 91 ? 0.079 17.188 20.188 1 94.88 91 ASN A CA 1
ATOM 636 C C . ASN A 1 91 ? 0.943 17.391 18.953 1 94.88 91 ASN A C 1
ATOM 638 O O . ASN A 1 91 ? 2.104 17.797 19.062 1 94.88 91 ASN A O 1
ATOM 642 N N . ARG A 1 92 ? 0.316 17.281 17.797 1 96.44 92 ARG A N 1
ATOM 643 C CA . ARG A 1 92 ? 1.058 17.5 16.547 1 96.44 92 ARG A CA 1
ATOM 644 C C . ARG A 1 92 ? 1.322 18.984 16.328 1 96.44 92 ARG A C 1
ATOM 646 O O . ARG A 1 92 ? 0.6 19.844 16.859 1 96.44 92 ARG A O 1
ATOM 653 N N . GLN A 1 93 ? 2.398 19.234 15.539 1 97.06 93 GLN A N 1
ATOM 654 C CA . GLN A 1 93 ? 2.816 20.625 15.367 1 97.06 93 GLN A CA 1
ATOM 655 C C . GLN A 1 93 ? 3.119 20.922 13.898 1 97.06 93 GLN A C 1
ATOM 657 O O . GLN A 1 93 ? 3.693 20.094 13.195 1 97.06 93 GLN A O 1
ATOM 662 N N . VAL A 1 94 ? 2.65 22.031 13.43 1 95.44 94 VAL A N 1
ATOM 663 C CA . VAL A 1 94 ? 3.205 22.625 12.219 1 95.44 94 VAL A CA 1
ATOM 664 C C . VAL A 1 94 ? 4.305 23.625 12.586 1 95.44 94 VAL A C 1
ATOM 666 O O . VAL A 1 94 ? 4.223 24.297 13.625 1 95.44 94 VAL A O 1
ATOM 669 N N . LEU A 1 95 ? 5.215 23.75 11.664 1 95.44 95 LEU A N 1
ATOM 670 C CA . LEU A 1 95 ? 6.441 24.406 12.094 1 95.44 95 LEU A CA 1
ATOM 671 C C . LEU A 1 95 ? 6.734 25.625 11.219 1 95.44 95 LEU A C 1
ATOM 673 O O . LEU A 1 95 ? 6.395 25.656 10.039 1 95.44 95 LEU A O 1
ATOM 677 N N . ASN A 1 96 ? 7.309 26.562 11.734 1 95.25 96 ASN A N 1
ATOM 678 C CA . ASN A 1 96 ? 8.023 27.688 11.148 1 95.25 96 ASN A CA 1
ATOM 679 C C . ASN A 1 96 ? 9.352 27.938 11.867 1 95.25 96 ASN A C 1
ATOM 681 O O . ASN A 1 96 ? 9.406 28.719 12.82 1 95.25 96 ASN A O 1
ATOM 685 N N . GLY A 1 97 ? 10.422 27.266 11.336 1 93.88 97 GLY A N 1
ATOM 686 C CA . GLY A 1 97 ? 11.625 27.266 12.156 1 93.88 97 GLY A CA 1
ATOM 687 C C . GLY A 1 97 ? 11.398 26.688 13.539 1 93.88 97 GLY A C 1
ATOM 688 O O . GLY A 1 97 ? 10.93 25.547 13.672 1 93.88 97 GLY A O 1
ATOM 689 N N . SER A 1 98 ? 11.695 27.438 14.555 1 94.81 98 SER A N 1
ATOM 690 C CA . SER A 1 98 ? 11.508 26.969 15.922 1 94.81 98 SER A CA 1
ATOM 691 C C . SER A 1 98 ? 10.102 27.281 16.422 1 94.81 98 SER A C 1
ATOM 693 O O . SER A 1 98 ? 9.703 26.828 17.5 1 94.81 98 SER A O 1
ATOM 695 N N . ASN A 1 99 ? 9.32 28.047 15.695 1 95.75 99 ASN A N 1
ATOM 696 C CA . ASN A 1 99 ? 7.949 28.375 16.062 1 95.75 99 ASN A CA 1
ATOM 697 C C . ASN A 1 99 ? 6.988 27.25 15.695 1 95.75 99 ASN A C 1
ATOM 699 O O . ASN A 1 99 ? 7.137 26.609 14.648 1 95.75 99 ASN A O 1
ATOM 703 N N . VAL A 1 100 ? 5.996 27.062 16.594 1 96.38 100 VAL A N 1
ATOM 704 C CA . VAL A 1 100 ? 5.113 25.922 16.375 1 96.38 100 VAL A CA 1
ATOM 705 C C . VAL A 1 100 ? 3.658 26.359 16.531 1 96.38 100 VAL A C 1
ATOM 707 O O . VAL A 1 100 ? 3.357 27.297 17.281 1 96.38 100 VAL A O 1
ATOM 710 N N . ILE A 1 101 ? 2.807 25.781 15.766 1 96.38 101 ILE A N 1
ATOM 711 C CA . ILE A 1 101 ? 1.364 25.766 15.984 1 96.38 101 ILE A CA 1
ATOM 712 C C . ILE A 1 101 ? 0.887 24.344 16.234 1 96.38 101 ILE A C 1
ATOM 714 O O . ILE A 1 101 ? 1.194 23.438 15.453 1 96.38 101 ILE A O 1
ATOM 718 N N . ALA A 1 102 ? 0.184 24.141 17.344 1 97.12 102 ALA A N 1
ATOM 719 C CA . ALA A 1 102 ? -0.357 22.812 17.641 1 97.12 102 ALA A CA 1
ATOM 720 C C . ALA A 1 102 ? -1.595 22.531 16.781 1 97.12 102 ALA A C 1
ATOM 722 O O . ALA A 1 102 ? -2.418 23.422 16.562 1 97.12 102 ALA A O 1
ATOM 723 N N . TYR A 1 103 ? -1.679 21.375 16.281 1 97.12 103 TYR A N 1
ATOM 724 C CA . TYR A 1 103 ? -2.85 20.859 15.57 1 97.12 103 TYR A CA 1
ATOM 725 C C . TYR A 1 103 ? -3.016 19.359 15.797 1 97.12 103 TYR A C 1
ATOM 727 O O . TYR A 1 103 ? -2.186 18.734 16.453 1 97.12 103 TYR A O 1
ATOM 735 N N . ASN A 1 104 ? -4.117 18.844 15.266 1 97 104 ASN A N 1
ATOM 736 C CA . ASN A 1 104 ? -4.215 17.391 15.234 1 97 104 ASN A CA 1
ATOM 737 C C . ASN A 1 104 ? -5.078 16.906 14.07 1 97 104 ASN A C 1
ATOM 739 O O . ASN A 1 104 ? -5.668 17.719 13.359 1 97 104 ASN A O 1
ATOM 743 N N . LEU A 1 105 ? -4.93 15.672 13.797 1 96.62 105 LEU A N 1
ATOM 744 C CA . LEU A 1 105 ? -5.645 15 12.711 1 96.62 105 LEU A CA 1
ATOM 745 C C . LEU A 1 105 ? -6.578 13.93 13.266 1 96.62 105 LEU A C 1
ATOM 747 O O . LEU A 1 105 ? -6.219 13.203 14.188 1 96.62 105 LEU A O 1
ATOM 751 N N . TYR A 1 106 ? -7.688 13.844 12.648 1 97.62 106 TYR A N 1
ATOM 752 C CA . TYR A 1 106 ? -8.719 12.938 13.148 1 97.62 106 TYR A CA 1
ATOM 753 C C . TYR A 1 106 ? -9.336 12.133 12.016 1 97.62 106 TYR A C 1
ATOM 755 O O . TYR A 1 106 ? -9.305 12.562 10.859 1 97.62 106 TYR A O 1
ATOM 763 N N . THR A 1 107 ? -9.969 10.945 12.406 1 96.94 107 THR A N 1
ATOM 764 C CA . THR A 1 107 ? -10.555 10.07 11.398 1 96.94 107 THR A CA 1
ATOM 765 C C . THR A 1 107 ? -12.055 10.328 11.273 1 96.94 107 THR A C 1
ATOM 767 O O . THR A 1 107 ? -12.711 9.781 10.383 1 96.94 107 THR A O 1
ATOM 770 N N . THR A 1 108 ? -12.594 11.156 12.172 1 95.06 108 THR A N 1
ATOM 771 C CA . THR A 1 108 ? -14 11.539 12.117 1 95.06 108 THR A CA 1
ATOM 772 C C . THR A 1 108 ? -14.164 13.039 12.344 1 95.06 108 THR A C 1
ATOM 774 O O . THR A 1 108 ? -13.273 13.688 12.891 1 95.06 108 THR A O 1
ATOM 777 N N . SER A 1 109 ? -15.367 13.492 11.961 1 93.5 109 SER A N 1
ATOM 778 C CA . SER A 1 109 ? -15.633 14.922 12.094 1 93.5 109 SER A CA 1
ATOM 779 C C . SER A 1 109 ? -15.844 15.312 13.555 1 93.5 109 SER A C 1
ATOM 781 O O . SER A 1 109 ? -15.789 16.5 13.898 1 93.5 109 SER A O 1
ATOM 783 N N . ALA A 1 110 ? -16.094 14.344 14.383 1 90.06 110 ALA A N 1
ATOM 784 C CA . ALA A 1 110 ? -16.312 14.602 15.805 1 90.06 110 ALA A CA 1
ATOM 785 C C . ALA A 1 110 ? -14.992 14.859 16.516 1 90.06 110 ALA A C 1
ATOM 787 O O . ALA A 1 110 ? -14.977 15.273 17.688 1 90.06 110 ALA A O 1
ATOM 788 N N . ASP A 1 111 ? -13.875 14.625 15.906 1 88.56 111 ASP A N 1
ATOM 789 C CA . ASP A 1 111 ? -12.539 14.891 16.453 1 88.56 111 ASP A CA 1
ATOM 790 C C . ASP A 1 111 ? -12.281 14.055 17.703 1 88.56 111 ASP A C 1
ATOM 792 O O . ASP A 1 111 ? -11.703 14.547 18.672 1 88.56 111 ASP A O 1
ATOM 796 N N . THR A 1 112 ? -12.734 12.859 17.766 1 89.56 112 THR A N 1
ATOM 797 C CA . THR A 1 112 ? -12.57 12.039 18.953 1 89.56 112 THR A CA 1
ATOM 798 C C . THR A 1 112 ? -11.539 10.945 18.719 1 89.56 112 THR A C 1
ATOM 800 O O . THR A 1 112 ? -11.039 10.336 19.672 1 89.56 112 THR A O 1
ATOM 803 N N . SER A 1 113 ? -11.227 10.672 17.531 1 94.06 113 SER A N 1
ATOM 804 C CA . SER A 1 113 ? -10.273 9.617 17.203 1 94.06 113 SER A CA 1
ATOM 805 C C . SER A 1 113 ? -9.062 10.18 16.469 1 94.06 113 SER A C 1
ATOM 807 O O . SER A 1 113 ? -9.164 10.555 15.289 1 94.06 113 SER A O 1
ATOM 809 N N . ILE A 1 114 ? -7.945 10.195 17.203 1 97.19 114 ILE A N 1
ATOM 810 C CA . ILE A 1 114 ? -6.719 10.727 16.609 1 97.19 114 ILE A CA 1
ATOM 811 C C . ILE A 1 114 ? -6.176 9.75 15.57 1 97.19 114 ILE A C 1
ATOM 813 O O . ILE A 1 114 ? -6.043 8.555 15.844 1 97.19 114 ILE A O 1
ATOM 817 N N . TRP A 1 115 ? -5.988 10.25 14.391 1 97.88 115 TRP A N 1
ATOM 818 C CA . TRP A 1 115 ? -5.402 9.445 13.32 1 97.88 115 TRP A CA 1
ATOM 819 C C . TRP A 1 115 ? -3.92 9.195 13.578 1 97.88 115 TRP A C 1
ATOM 821 O O . TRP A 1 115 ? -3.18 10.125 13.922 1 97.88 115 TRP A O 1
ATOM 831 N N . GLY A 1 116 ? -3.48 7.98 13.453 1 97.19 116 GLY A N 1
ATOM 832 C CA . GLY A 1 116 ? -2.08 7.637 13.641 1 97.19 116 GLY A CA 1
ATOM 833 C C . GLY A 1 116 ? -1.743 6.227 13.195 1 97.19 116 GLY A C 1
ATOM 834 O O . GLY A 1 116 ? -2.221 5.77 12.156 1 97.19 116 GLY A O 1
ATOM 835 N N . ASP A 1 117 ? -0.861 5.547 13.922 1 95.12 117 ASP A N 1
ATOM 836 C CA . ASP A 1 117 ? -0.363 4.238 13.5 1 95.12 117 ASP A CA 1
ATOM 837 C C . ASP A 1 117 ? -1.151 3.111 14.164 1 95.12 117 ASP A C 1
ATOM 839 O O . ASP A 1 117 ? -0.962 1.938 13.836 1 95.12 117 ASP A O 1
ATOM 843 N N . GLY A 1 118 ? -1.935 3.432 15.047 1 93.94 118 GLY A N 1
ATOM 844 C CA . GLY A 1 118 ? -2.795 2.449 15.68 1 93.94 118 GLY A CA 1
ATOM 845 C C . GLY A 1 118 ? -2.053 1.544 16.641 1 93.94 118 GLY A C 1
ATOM 846 O O . GLY A 1 118 ? -2.549 0.475 17.016 1 93.94 118 GLY A O 1
ATOM 847 N N . ASN A 1 119 ? -0.816 1.803 16.984 1 87.56 119 ASN A N 1
ATOM 848 C CA . ASN A 1 119 ? 0.016 0.925 17.797 1 87.56 119 ASN A CA 1
ATOM 849 C C . ASN A 1 119 ? -0.073 1.285 19.281 1 87.56 119 ASN A C 1
ATOM 851 O O . ASN A 1 119 ? 0.951 1.425 19.953 1 87.56 119 ASN A O 1
ATOM 855 N N . GLY A 1 120 ? -1.256 1.449 19.859 1 78 120 GLY A N 1
ATOM 856 C CA . GLY A 1 120 ? -1.417 1.533 21.297 1 78 120 GLY A CA 1
ATOM 857 C C . GLY A 1 120 ? -1.213 2.934 21.844 1 78 120 GLY A C 1
ATOM 858 O O . GLY A 1 120 ? -1.063 3.121 23.047 1 78 120 GLY A O 1
ATOM 859 N N . ASP A 1 121 ? -1.0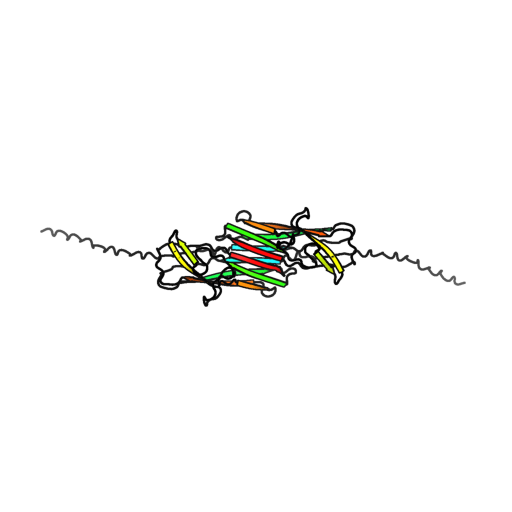97 3.936 21.188 1 79.31 121 ASP A N 1
ATOM 860 C CA . ASP A 1 121 ? -0.936 5.297 21.703 1 79.31 121 ASP A CA 1
ATOM 861 C C . ASP A 1 121 ? -2.25 6.07 21.609 1 79.31 121 ASP A C 1
ATOM 863 O O . ASP A 1 121 ? -2.25 7.305 21.625 1 79.31 121 ASP A O 1
ATOM 867 N N . GLY A 1 122 ? -3.246 5.262 21.484 1 90 122 GLY A N 1
ATOM 868 C CA . GLY A 1 122 ? -4.551 5.898 21.438 1 90 122 GLY A CA 1
ATOM 869 C C . GLY A 1 122 ? -4.926 6.395 20.062 1 90 122 GLY A C 1
ATOM 870 O O . GLY A 1 122 ? -5.945 7.059 19.891 1 90 122 GLY A O 1
ATOM 871 N N . THR A 1 123 ? -4.086 6.172 19.109 1 95.94 123 THR A N 1
ATOM 872 C CA . THR A 1 123 ? -4.398 6.578 17.75 1 95.94 123 THR A CA 1
ATOM 873 C C . THR A 1 123 ? -5.113 5.457 17 1 95.94 123 THR A C 1
ATOM 875 O O . THR A 1 123 ? -5.133 4.312 17.453 1 95.94 123 THR A O 1
ATOM 878 N N . VAL A 1 124 ? -5.793 5.777 16 1 96.56 124 VAL A N 1
ATOM 879 C CA . VAL A 1 124 ? -6.473 4.805 15.156 1 96.56 124 VAL A CA 1
ATOM 880 C C . VAL A 1 124 ? -6.008 4.965 13.711 1 96.56 124 VAL A C 1
ATOM 882 O O . VAL A 1 124 ? -5.547 6.035 13.312 1 96.56 124 VAL A O 1
ATOM 885 N N . THR A 1 125 ? -6.051 3.842 12.992 1 97.56 125 THR A N 1
ATOM 886 C CA . THR A 1 125 ? -5.832 3.861 11.547 1 97.56 125 THR A CA 1
ATOM 887 C C . THR A 1 125 ? -7.164 3.865 10.797 1 97.56 125 THR A C 1
ATOM 889 O O . THR A 1 125 ? -8.219 3.674 11.406 1 97.56 125 THR A O 1
ATOM 892 N N . LEU A 1 126 ? -7.133 4.23 9.539 1 97.19 126 LEU A N 1
ATOM 893 C CA . LEU A 1 126 ? -8.273 4.031 8.648 1 97.19 126 LEU A CA 1
ATOM 894 C C . LEU A 1 126 ? -8.133 2.727 7.875 1 97.19 126 LEU A C 1
ATOM 896 O O . LEU A 1 126 ? -7.176 2.547 7.121 1 97.19 126 LEU A O 1
ATOM 900 N N . SER A 1 127 ? -9.102 1.837 8.117 1 97.31 127 SER A N 1
ATOM 901 C CA . SER A 1 127 ? -9.039 0.528 7.477 1 97.31 127 SER A CA 1
ATOM 902 C C . SER A 1 127 ? -10.391 0.138 6.887 1 97.31 127 SER A C 1
ATOM 904 O O . SER A 1 127 ? -11.43 0.636 7.324 1 97.31 127 SER A O 1
ATOM 906 N N . GLY A 1 128 ? -10.367 -0.658 5.855 1 96.94 128 GLY A N 1
ATOM 907 C CA . GLY A 1 128 ? -11.57 -1.131 5.195 1 96.94 128 GLY A CA 1
ATOM 908 C C . GLY A 1 128 ? -11.289 -2.041 4.016 1 96.94 128 GLY A C 1
ATOM 909 O O . GLY A 1 128 ? -10.242 -2.693 3.965 1 96.94 128 GLY A O 1
ATOM 910 N N . THR A 1 129 ? -12.312 -2.207 3.16 1 95.69 129 THR A N 1
ATOM 911 C CA . THR A 1 129 ? -12.234 -3.084 1.997 1 95.69 129 THR A CA 1
ATOM 912 C C . THR A 1 129 ? -12.727 -2.367 0.743 1 95.69 129 THR A C 1
ATOM 914 O O . THR A 1 129 ? -13.742 -1.664 0.781 1 95.69 129 THR A O 1
ATOM 917 N N . VAL A 1 130 ? -11.82 -2.402 -0.287 1 93.81 130 VAL A N 1
ATOM 918 C CA . VAL A 1 130 ? -12.305 -2.029 -1.613 1 93.81 130 VAL A CA 1
ATOM 919 C C . VAL A 1 130 ? -12.875 -3.254 -2.32 1 93.81 130 VAL A C 1
ATOM 921 O O . VAL A 1 130 ? -12.203 -4.277 -2.447 1 93.81 130 VAL A O 1
ATOM 924 N N . THR A 1 131 ? -14.094 -3.15 -2.732 1 91.12 131 THR A N 1
ATOM 925 C CA . THR A 1 131 ? -14.734 -4.281 -3.402 1 91.12 131 THR A CA 1
ATOM 926 C C . THR A 1 131 ? -14.828 -4.035 -4.906 1 91.12 131 THR A C 1
ATOM 928 O O . THR A 1 131 ? -14.727 -2.895 -5.363 1 91.12 131 THR A O 1
ATOM 931 N N . LYS A 1 132 ? -15.078 -5.148 -5.605 1 84.81 132 LYS A N 1
ATOM 932 C CA . LYS A 1 132 ? -15.211 -5.078 -7.059 1 84.81 132 LYS A CA 1
ATOM 933 C C . LYS A 1 132 ? -16.391 -4.191 -7.453 1 84.81 132 LYS A C 1
ATOM 935 O O . LYS A 1 132 ? -16.344 -3.508 -8.477 1 84.81 132 LYS A O 1
ATOM 940 N N . GLN A 1 133 ? -17.422 -4.129 -6.723 1 84.25 133 GLN A N 1
ATOM 941 C CA . GLN A 1 133 ? -18.641 -3.387 -7.023 1 84.25 133 GLN A CA 1
ATOM 942 C C . GLN A 1 133 ? -18.422 -1.884 -6.883 1 84.25 133 GLN A C 1
ATOM 944 O O . GLN A 1 133 ? -18.953 -1.098 -7.672 1 84.25 133 GLN A O 1
ATOM 949 N N . VAL A 1 134 ? -17.688 -1.362 -5.926 1 84.5 134 VAL A N 1
ATOM 950 C CA . VAL A 1 134 ? -17.531 0.063 -5.645 1 84.5 134 VAL A CA 1
ATOM 951 C C . VAL A 1 134 ? -16.25 0.583 -6.297 1 84.5 134 VAL A C 1
ATOM 953 O O . VAL A 1 134 ? -16.25 1.66 -6.898 1 84.5 134 VAL A O 1
ATOM 956 N N . GLY A 1 135 ? -15.141 -0.118 -6.277 1 90.56 135 GLY A N 1
ATOM 957 C CA . GLY A 1 135 ? -13.891 0.107 -6.973 1 90.56 135 GLY A CA 1
ATOM 958 C C . GLY A 1 135 ? -13.094 1.275 -6.418 1 90.56 135 GLY A C 1
ATOM 959 O O . GLY A 1 135 ? -11.891 1.393 -6.668 1 90.56 135 GLY A O 1
ATOM 960 N N . THR A 1 136 ? -13.859 2.254 -5.727 1 95.06 136 THR A N 1
ATOM 961 C CA . THR A 1 136 ? -13.188 3.443 -5.215 1 95.06 136 THR A CA 1
ATOM 962 C C . THR A 1 136 ? -13.633 3.734 -3.781 1 95.06 136 THR A C 1
ATOM 964 O O . THR A 1 136 ? -14.812 3.625 -3.455 1 95.06 136 THR A O 1
ATOM 967 N N . VAL A 1 137 ? -12.648 4.062 -2.955 1 96.06 137 VAL A N 1
ATOM 968 C CA . VAL A 1 137 ? -12.945 4.508 -1.597 1 96.06 137 VAL A CA 1
ATOM 969 C C . VAL A 1 137 ? -12.273 5.859 -1.34 1 96.06 137 VAL A C 1
ATOM 971 O O . VAL A 1 137 ? -11.109 6.055 -1.675 1 96.06 137 VAL A O 1
ATOM 974 N N . ASN A 1 138 ? -13.047 6.766 -0.792 1 95.94 138 ASN A N 1
ATOM 975 C CA . ASN A 1 138 ? -12.547 8.07 -0.358 1 95.94 138 ASN A CA 1
ATOM 976 C C . ASN A 1 138 ? -12.438 8.148 1.162 1 95.94 138 ASN A C 1
ATOM 978 O O . ASN A 1 138 ? -13.445 8.039 1.868 1 95.94 138 ASN A O 1
ATOM 982 N N . LEU A 1 139 ? -11.234 8.32 1.604 1 96.12 139 LEU A N 1
ATOM 983 C CA . LEU A 1 139 ? -10.969 8.414 3.035 1 96.12 139 LEU A CA 1
ATOM 984 C C . LEU A 1 139 ? -10.719 9.867 3.447 1 96.12 139 LEU A C 1
ATOM 986 O O . LEU A 1 139 ? -9.719 10.461 3.057 1 96.12 139 LEU A O 1
ATOM 990 N N . THR A 1 140 ? -11.594 10.375 4.246 1 96.19 140 THR A N 1
ATOM 991 C CA . THR A 1 140 ? -11.477 11.766 4.668 1 96.19 140 THR A CA 1
ATOM 992 C C . THR A 1 140 ? -10.688 11.875 5.973 1 96.19 140 THR A C 1
ATOM 994 O O . THR A 1 140 ? -10.953 11.133 6.922 1 96.19 140 THR A O 1
ATOM 997 N N . ILE A 1 141 ? -9.781 12.727 6.004 1 96 141 ILE A N 1
ATOM 998 C CA . ILE A 1 141 ? -9.016 13.078 7.195 1 96 141 ILE A CA 1
ATOM 999 C C . ILE A 1 141 ? -9.398 14.477 7.672 1 96 141 ILE A C 1
ATOM 1001 O O . ILE A 1 141 ? -9.461 15.414 6.879 1 96 141 ILE A O 1
ATOM 1005 N N . TYR A 1 142 ? -9.641 14.609 8.953 1 97.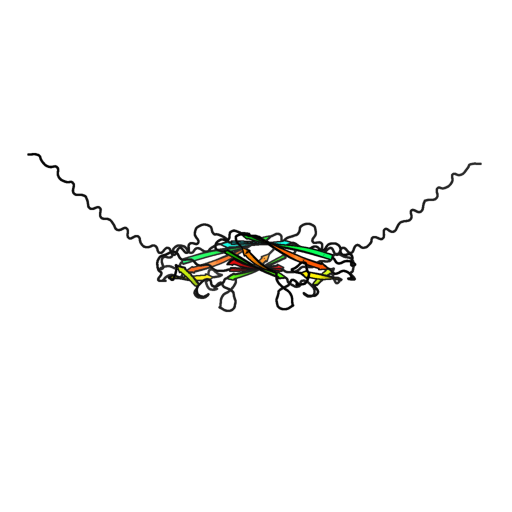12 142 TYR A N 1
ATOM 1006 C CA . TYR A 1 142 ? -10.055 15.867 9.547 1 97.12 142 TYR A CA 1
ATOM 1007 C C . TYR A 1 142 ? -8.922 16.484 10.359 1 97.12 142 TYR A C 1
ATOM 1009 O O . TYR A 1 142 ? -8.312 15.82 11.203 1 97.12 142 TYR A O 1
ATOM 1017 N N . GLY A 1 143 ? -8.672 17.719 10.102 1 97.06 143 GLY A N 1
ATOM 1018 C CA . GLY A 1 143 ? -7.66 18.453 10.836 1 97.06 143 GLY A CA 1
ATOM 1019 C C . GLY A 1 143 ? -8.234 19.609 11.648 1 97.06 143 GLY A C 1
ATOM 1020 O O . GLY A 1 143 ? -9.211 20.234 11.227 1 97.06 143 GLY A O 1
ATOM 1021 N N . LYS A 1 144 ? -7.559 19.891 12.727 1 97.38 144 LYS A N 1
ATOM 1022 C CA . LYS A 1 144 ? -8.039 20.984 13.578 1 97.38 144 LYS A CA 1
ATOM 1023 C C . LYS A 1 144 ? -6.875 21.688 14.266 1 97.38 144 LYS A C 1
ATOM 1025 O O . LYS A 1 144 ? -5.957 21.047 14.773 1 97.38 144 LYS A O 1
ATOM 1030 N N . ILE A 1 145 ? -6.918 22.969 14.148 1 96.62 145 ILE A N 1
ATOM 1031 C CA . ILE A 1 145 ? -6.105 23.859 14.969 1 96.62 145 ILE A CA 1
ATOM 1032 C C . ILE A 1 145 ? -6.996 24.594 15.961 1 96.62 145 ILE A C 1
ATOM 1034 O O . ILE A 1 145 ? -7.918 25.312 15.57 1 96.62 145 ILE A O 1
ATOM 1038 N N . ASN A 1 146 ? -6.68 24.375 17.219 1 96.62 146 ASN A N 1
ATOM 1039 C CA . ASN A 1 146 ? -7.504 25.047 18.219 1 96.62 146 ASN A CA 1
ATOM 1040 C C . ASN A 1 146 ? -7.191 26.531 18.297 1 96.62 146 ASN A C 1
ATOM 1042 O O . ASN A 1 146 ? -6.039 26.938 18.125 1 96.62 146 ASN A O 1
ATOM 1046 N N . GLY A 1 147 ? -8.242 27.312 18.578 1 96.12 147 GLY A N 1
ATOM 1047 C CA . GLY A 1 147 ? -8.039 28.734 18.844 1 96.12 147 GLY A CA 1
ATOM 1048 C C . GLY A 1 147 ? -7.324 29 20.156 1 96.12 147 GLY A C 1
ATOM 1049 O O . GLY A 1 147 ? -7.223 28.094 21 1 96.12 147 GLY A O 1
ATOM 1050 N N . GLY A 1 148 ? -6.738 30.234 20.234 1 95.31 148 GLY A N 1
ATOM 1051 C CA . GLY A 1 148 ? -6.207 30.672 21.516 1 95.31 148 GLY A CA 1
ATOM 1052 C C . GLY A 1 148 ? -4.711 30.453 21.641 1 95.31 148 GLY A C 1
ATOM 1053 O O . GLY A 1 148 ? -4.125 30.734 22.688 1 95.31 148 GLY A O 1
ATOM 1054 N N . GLN A 1 149 ? -4.133 29.953 20.547 1 95.88 149 GLN A N 1
ATOM 1055 C CA . GLN A 1 149 ? -2.693 29.734 20.641 1 95.88 149 GLN A CA 1
ATOM 1056 C C . GLN A 1 149 ? -1.916 31.016 20.391 1 95.88 149 GLN A C 1
ATOM 1058 O O . GLN A 1 149 ? -2.307 31.828 19.547 1 95.88 149 GLN A O 1
ATOM 1063 N N . ASN A 1 150 ? -0.851 31.312 21.109 1 93.19 150 ASN A N 1
ATOM 1064 C CA . ASN A 1 150 ? 0.079 32.406 20.891 1 93.19 150 ASN A CA 1
ATOM 1065 C C . ASN A 1 150 ? 1.163 32.062 19.891 1 93.19 150 ASN A C 1
ATOM 1067 O O . ASN A 1 150 ? 2.074 31.281 20.203 1 93.19 150 ASN A O 1
ATOM 1071 N N . VAL A 1 151 ? 1.072 32.594 18.734 1 93.69 151 VAL A N 1
ATOM 1072 C CA . VAL A 1 151 ? 1.938 32.156 17.656 1 93.69 151 VAL A CA 1
ATOM 1073 C C . VAL A 1 151 ? 2.605 33.344 16.984 1 93.69 151 VAL A C 1
ATOM 1075 O O . VAL A 1 151 ? 2.027 34.438 16.922 1 93.69 151 VAL A O 1
ATOM 1078 N N . VAL A 1 152 ? 3.889 33.156 16.531 1 93.81 152 VAL A N 1
ATOM 1079 C CA . VAL A 1 152 ? 4.602 34.156 15.727 1 93.81 152 VAL A CA 1
ATOM 1080 C C . VAL A 1 152 ? 4.055 34.125 14.297 1 93.81 152 VAL A C 1
ATOM 1082 O O . VAL A 1 152 ? 3.889 33.062 13.695 1 93.81 152 VAL A O 1
ATOM 1085 N N . PRO A 1 153 ? 3.658 35.375 13.766 1 92.31 153 PRO A N 1
ATOM 1086 C CA . PRO A 1 153 ? 3.168 35.375 12.383 1 92.31 153 PRO A CA 1
ATOM 1087 C C . PRO A 1 153 ? 4.172 34.781 11.398 1 92.31 153 PRO A C 1
ATOM 1089 O O . PRO A 1 153 ? 5.383 34.969 11.562 1 92.31 153 PRO A O 1
ATOM 1092 N N . GLY A 1 154 ? 3.752 34 10.453 1 93.81 154 GLY A N 1
ATOM 1093 C CA . GLY A 1 154 ? 4.598 33.406 9.438 1 93.81 154 GLY A CA 1
ATOM 1094 C C . GLY A 1 154 ? 3.932 32.219 8.734 1 93.81 154 GLY A C 1
ATOM 1095 O O . GLY A 1 154 ? 2.738 31.969 8.922 1 93.81 154 GLY A O 1
ATOM 1096 N N . SER A 1 155 ? 4.664 31.578 7.848 1 92.38 155 SER A N 1
ATOM 1097 C CA . SER A 1 155 ? 4.215 30.375 7.145 1 92.38 155 SER A CA 1
ATOM 1098 C C . SER A 1 155 ? 4.672 29.109 7.863 1 92.38 155 SER A C 1
ATOM 1100 O O . SER A 1 155 ? 5.844 28.984 8.219 1 92.38 155 SER A O 1
ATOM 1102 N N . TYR A 1 156 ? 3.709 28.359 8.195 1 93.19 156 TYR A N 1
ATOM 1103 C CA . TYR A 1 156 ? 3.977 27.109 8.898 1 93.19 156 TYR A CA 1
ATOM 1104 C C . TYR A 1 156 ? 3.689 25.906 8.008 1 93.19 156 TYR A C 1
ATOM 1106 O O . TYR A 1 156 ? 2.738 25.922 7.227 1 93.19 156 TYR A O 1
ATOM 1114 N N . ALA A 1 157 ? 4.492 24.859 8.164 1 89.69 157 ALA A N 1
ATOM 1115 C CA . ALA A 1 157 ? 4.305 23.641 7.379 1 89.69 157 ALA A CA 1
ATOM 1116 C C . ALA A 1 157 ? 4.93 22.438 8.078 1 89.69 157 ALA A C 1
ATOM 1118 O O . ALA A 1 157 ? 5.777 22.594 8.953 1 89.69 157 ALA A O 1
ATOM 1119 N N . THR A 1 158 ? 4.434 21.312 7.75 1 88.56 158 THR A N 1
ATOM 1120 C CA . THR A 1 158 ? 5.023 20.062 8.195 1 88.56 158 THR A CA 1
ATOM 1121 C C . THR A 1 158 ? 4.754 18.953 7.18 1 88.56 158 THR A C 1
ATOM 1123 O O . THR A 1 158 ? 3.984 19.141 6.238 1 88.56 158 THR A O 1
ATOM 1126 N N . THR A 1 159 ? 5.492 17.906 7.285 1 86.62 159 THR A N 1
ATOM 1127 C CA . THR A 1 159 ? 5.277 16.703 6.48 1 86.62 159 THR A CA 1
ATOM 1128 C C . THR A 1 159 ? 4.969 15.5 7.371 1 86.62 159 THR A C 1
ATOM 1130 O O . THR A 1 159 ? 5.637 15.281 8.383 1 86.62 159 THR A O 1
ATOM 1133 N N . ILE A 1 160 ? 3.941 14.82 6.992 1 90.06 160 ILE A N 1
ATOM 1134 C CA . ILE A 1 160 ? 3.543 13.617 7.719 1 90.06 160 ILE A CA 1
ATOM 1135 C C . ILE A 1 160 ? 3.691 12.398 6.82 1 90.06 160 ILE A C 1
ATOM 1137 O O . ILE A 1 160 ? 2.91 12.211 5.883 1 90.06 160 ILE A O 1
ATOM 1141 N N . PRO A 1 161 ? 4.641 11.539 7.109 1 89.31 161 PRO A N 1
ATOM 1142 C CA . PRO A 1 161 ? 4.688 10.289 6.352 1 89.31 161 PRO A CA 1
ATOM 1143 C C . PRO A 1 161 ? 3.441 9.43 6.551 1 89.31 161 PRO A C 1
ATOM 1145 O O . PRO A 1 161 ? 2.971 9.273 7.68 1 89.31 161 PRO A O 1
ATOM 1148 N N . ILE A 1 162 ? 2.969 8.969 5.457 1 92.62 162 ILE A N 1
ATOM 1149 C CA . ILE A 1 162 ? 1.785 8.117 5.469 1 92.62 162 ILE A CA 1
ATOM 1150 C C . ILE A 1 162 ? 2.135 6.734 4.918 1 92.62 162 ILE A C 1
ATOM 1152 O O . ILE A 1 162 ? 2.947 6.613 3.996 1 92.62 162 ILE A O 1
ATOM 1156 N N . THR A 1 163 ? 1.511 5.703 5.48 1 94.31 163 THR A N 1
ATOM 1157 C CA . THR A 1 163 ? 1.684 4.328 5.023 1 94.31 163 THR A CA 1
ATOM 1158 C C . THR A 1 163 ? 0.35 3.734 4.578 1 94.31 163 THR A C 1
ATOM 1160 O O . THR A 1 163 ? -0.639 3.797 5.312 1 94.31 163 THR A O 1
ATOM 1163 N N . VAL A 1 164 ? 0.391 3.199 3.395 1 95.38 164 VAL A N 1
ATOM 1164 C CA . VAL A 1 164 ? -0.775 2.49 2.877 1 95.38 164 VAL A CA 1
ATOM 1165 C C . VAL A 1 164 ? -0.444 1.01 2.701 1 95.38 164 VAL A C 1
ATOM 1167 O O . VAL A 1 164 ? 0.577 0.662 2.105 1 95.38 164 VAL A O 1
ATOM 1170 N N . THR A 1 165 ? -1.279 0.177 3.248 1 96.69 165 THR A N 1
ATOM 1171 C CA . THR A 1 165 ? -1.179 -1.268 3.076 1 96.69 165 THR A CA 1
ATOM 1172 C C . THR A 1 165 ? -2.379 -1.805 2.303 1 96.69 165 THR A C 1
ATOM 1174 O O . THR A 1 165 ? -3.525 -1.6 2.705 1 96.69 165 THR A O 1
ATOM 1177 N N . LEU A 1 166 ? -2.078 -2.396 1.222 1 94.62 166 LEU A N 1
ATOM 1178 C CA . LEU A 1 166 ? -3.094 -3.047 0.403 1 94.62 166 LEU A CA 1
ATOM 1179 C C . LEU A 1 166 ? -2.885 -4.559 0.374 1 94.62 166 LEU A C 1
ATOM 1181 O O . LEU A 1 166 ? -1.79 -5.031 0.061 1 94.62 166 LEU A O 1
ATOM 1185 N N . THR A 1 167 ? -3.908 -5.301 0.655 1 92.56 167 THR A N 1
ATOM 1186 C CA . THR A 1 167 ? -3.867 -6.758 0.572 1 92.56 167 THR A CA 1
ATOM 1187 C C . THR A 1 167 ? -4.875 -7.27 -0.452 1 92.56 167 THR A C 1
ATOM 1189 O O . THR A 1 167 ? -6.086 -7.102 -0.278 1 92.56 167 THR A O 1
ATOM 1192 N N . TYR A 1 168 ? -4.309 -7.863 -1.472 1 86.44 168 TYR A N 1
ATOM 1193 C CA . TYR A 1 168 ? -5.109 -8.43 -2.549 1 86.44 168 TYR A CA 1
ATOM 1194 C C . TYR A 1 168 ? -5.547 -9.852 -2.217 1 86.44 168 TYR A C 1
ATOM 1196 O O . TYR A 1 168 ? -4.707 -10.727 -1.99 1 86.44 168 TYR A O 1
ATOM 1204 N N . GLN A 1 169 ? -6.863 -10 -2.131 1 80.12 169 GLN A N 1
ATOM 1205 C CA . GLN A 1 169 ? -7.398 -11.297 -1.73 1 80.12 169 GLN A CA 1
ATOM 1206 C C . GLN A 1 169 ? -8.016 -12.023 -2.92 1 80.12 169 GLN A C 1
ATOM 1208 O O . GLN A 1 169 ? -8.555 -11.398 -3.83 1 80.12 169 GLN A O 1
ATOM 1213 N N . MET B 1 1 ? 6.754 97.562 -7.121 1 36.59 1 MET B N 1
ATOM 1214 C CA . MET B 1 1 ? 6.383 96.75 -5.941 1 36.59 1 MET B CA 1
ATOM 1215 C C . MET B 1 1 ? 5.879 95.375 -6.336 1 36.59 1 MET B C 1
ATOM 1217 O O . MET B 1 1 ? 4.793 95.25 -6.898 1 36.59 1 MET B O 1
ATOM 1221 N N . THR B 1 2 ? 6.848 94.5 -6.816 1 45.56 2 THR B N 1
ATOM 1222 C CA . THR B 1 2 ? 6.82 93.188 -7.363 1 45.56 2 THR B CA 1
ATOM 1223 C C . THR B 1 2 ? 6.273 92.188 -6.336 1 45.56 2 THR B C 1
ATOM 1225 O O . THR B 1 2 ? 6.852 92 -5.262 1 45.56 2 THR B O 1
ATOM 1228 N N . ARG B 1 3 ? 4.945 92.188 -6.203 1 48.25 3 ARG B N 1
ATOM 1229 C CA . ARG B 1 3 ? 4.25 91.25 -5.328 1 48.25 3 ARG B CA 1
ATOM 1230 C C . ARG B 1 3 ? 4.703 89.812 -5.578 1 48.25 3 ARG B C 1
ATOM 1232 O O . ARG B 1 3 ? 4.645 89.312 -6.711 1 48.25 3 ARG B O 1
ATOM 1239 N N . PHE B 1 4 ? 5.664 89.312 -4.672 1 49.03 4 PHE B N 1
ATOM 1240 C CA . PHE B 1 4 ? 6.164 87.938 -4.648 1 49.03 4 PHE B CA 1
ATOM 1241 C C . PHE B 1 4 ? 5.027 86.938 -4.426 1 49.03 4 PHE B C 1
ATOM 1243 O O . PHE B 1 4 ? 4.121 87.188 -3.629 1 49.03 4 PHE B O 1
ATOM 1250 N N . PRO B 1 5 ? 4.688 86.062 -5.402 1 49.94 5 PRO B N 1
ATOM 1251 C CA . PRO B 1 5 ? 3.633 85.062 -5.32 1 49.94 5 PRO B CA 1
ATOM 1252 C C . PRO B 1 5 ? 3.738 84.188 -4.066 1 49.94 5 PRO B C 1
ATOM 1254 O O . PRO B 1 5 ? 4.824 84.062 -3.506 1 49.94 5 PRO B O 1
ATOM 1257 N N . ASP B 1 6 ? 2.719 84.188 -3.254 1 42.88 6 ASP B N 1
ATOM 1258 C CA . ASP B 1 6 ? 2.496 83.375 -2.053 1 42.88 6 ASP B CA 1
ATOM 1259 C C . ASP B 1 6 ? 2.908 81.938 -2.275 1 42.88 6 ASP B C 1
ATOM 1261 O O . ASP B 1 6 ? 2.646 81.375 -3.338 1 42.88 6 ASP B O 1
ATOM 1265 N N . THR B 1 7 ? 3.994 81.438 -1.627 1 47.44 7 THR B N 1
ATOM 1266 C CA . THR B 1 7 ? 4.57 80.062 -1.513 1 47.44 7 THR B CA 1
ATOM 1267 C C . THR B 1 7 ? 3.529 79.062 -1.01 1 47.44 7 THR B C 1
ATOM 1269 O O . THR B 1 7 ? 2.857 79.312 -0.006 1 47.44 7 THR B O 1
ATOM 1272 N N . MET B 1 8 ? 2.914 78.312 -1.939 1 48.53 8 MET B N 1
ATOM 1273 C CA . MET B 1 8 ? 1.968 77.188 -1.711 1 48.53 8 MET B CA 1
ATOM 1274 C C . MET B 1 8 ? 2.447 76.312 -0.587 1 48.53 8 MET B C 1
ATOM 1276 O O . MET B 1 8 ? 3.596 75.875 -0.595 1 48.53 8 MET B O 1
ATOM 1280 N N . ARG B 1 9 ? 1.918 76.375 0.668 1 51.5 9 ARG B N 1
ATOM 1281 C CA . ARG B 1 9 ? 2.18 75.5 1.777 1 51.5 9 ARG B CA 1
ATOM 1282 C C . ARG B 1 9 ? 1.893 74.062 1.381 1 51.5 9 ARG B C 1
ATOM 1284 O O . ARG B 1 9 ? 0.815 73.75 0.865 1 51.5 9 ARG B O 1
ATOM 1291 N N . PRO B 1 10 ? 2.926 73.188 1.297 1 49.22 10 PRO B N 1
ATOM 1292 C CA . PRO B 1 10 ? 2.666 71.75 0.995 1 49.22 10 PRO B CA 1
ATOM 1293 C C . PRO B 1 10 ? 1.737 71.062 2.012 1 49.22 10 PRO B C 1
ATOM 1295 O O . PRO B 1 10 ? 1.804 71.375 3.205 1 49.22 10 PRO B O 1
ATOM 1298 N N . ARG B 1 11 ? 0.459 70.875 1.717 1 47.66 11 ARG B N 1
ATOM 1299 C CA . ARG B 1 11 ? -0.462 70.062 2.543 1 47.66 11 ARG B CA 1
ATOM 1300 C C . ARG B 1 11 ? 0.203 68.812 3.061 1 47.66 11 ARG B C 1
ATOM 1302 O O . ARG B 1 11 ? 0.812 68.062 2.289 1 47.66 11 ARG B O 1
ATOM 1309 N N . ARG B 1 12 ? 0.541 68.688 4.355 1 42.28 12 ARG B N 1
ATOM 1310 C CA . ARG B 1 12 ? 1.002 67.5 5.051 1 42.28 12 ARG B CA 1
ATOM 1311 C C . ARG B 1 12 ? 0.044 66.375 4.828 1 42.28 12 ARG B C 1
ATOM 1313 O O . ARG B 1 12 ? -1.119 66.375 5.234 1 42.28 12 ARG B O 1
ATOM 1320 N N . VAL B 1 13 ? 0.07 65.625 3.717 1 45.19 13 VAL B N 1
ATOM 1321 C CA . VAL B 1 13 ? -0.662 64.375 3.6 1 45.19 13 VAL B CA 1
ATOM 1322 C C . VAL B 1 13 ? -0.396 63.5 4.824 1 45.19 13 VAL B C 1
ATOM 1324 O O . VAL B 1 13 ? 0.757 63.281 5.215 1 45.19 13 VAL B O 1
ATOM 1327 N N . SER B 1 14 ? -1.28 63.562 5.855 1 45.66 14 SER B N 1
ATOM 1328 C CA . SER B 1 14 ? -1.224 62.625 6.957 1 45.66 14 SER B CA 1
ATOM 1329 C C . SER B 1 14 ? -0.992 61.188 6.445 1 45.66 14 SER B C 1
ATOM 1331 O O . SER B 1 14 ? -1.749 60.719 5.605 1 45.66 14 SER B O 1
ATOM 1333 N N . ALA B 1 15 ? 0.235 60.719 6.43 1 46.88 15 ALA B N 1
ATOM 1334 C CA . ALA B 1 15 ? 0.591 59.312 6.227 1 46.88 15 ALA B CA 1
ATOM 1335 C C . ALA B 1 15 ? -0.227 58.406 7.137 1 46.88 15 ALA B C 1
ATOM 1337 O O . ALA B 1 15 ? -0.005 58.375 8.352 1 46.88 15 ALA B O 1
ATOM 1338 N N . ARG B 1 16 ? -1.568 58.375 6.938 1 46.09 16 ARG B N 1
ATOM 1339 C CA . ARG B 1 16 ? -2.18 57.25 7.625 1 46.09 16 ARG B CA 1
ATOM 1340 C C . ARG B 1 16 ? -1.293 56 7.539 1 46.09 16 ARG B C 1
ATOM 1342 O O . ARG B 1 16 ? -0.967 55.531 6.441 1 46.09 16 ARG B O 1
ATOM 1349 N N . THR B 1 17 ? -0.425 55.781 8.57 1 37.5 17 THR B N 1
ATOM 1350 C CA . THR B 1 17 ? 0.266 54.531 8.773 1 37.5 17 THR B CA 1
ATOM 1351 C C . THR B 1 17 ? -0.691 53.344 8.578 1 37.5 17 THR B C 1
ATOM 1353 O O . THR B 1 17 ? -1.666 53.219 9.32 1 37.5 17 THR B O 1
ATOM 1356 N N . LEU B 1 18 ? -0.952 52.906 7.371 1 36.31 18 LEU B N 1
ATOM 1357 C CA . LEU B 1 18 ? -1.592 51.625 7.172 1 36.31 18 LEU B CA 1
ATOM 1358 C C . LEU B 1 18 ? -1.025 50.594 8.133 1 36.31 18 LEU B C 1
ATOM 1360 O O . LEU B 1 18 ? 0.164 50.25 8.086 1 36.31 18 LEU B O 1
ATOM 1364 N N . LEU B 1 19 ? -1.475 50.562 9.438 1 34.34 19 LEU B N 1
ATOM 1365 C CA . LEU B 1 19 ? -1.208 49.406 10.297 1 34.34 19 LEU B CA 1
ATOM 1366 C C . LEU B 1 19 ? -1.374 48.125 9.523 1 34.34 19 LEU B C 1
ATOM 1368 O O . LEU B 1 19 ? -2.488 47.75 9.133 1 34.34 19 LEU B O 1
ATOM 1372 N N . ALA B 1 20 ? -0.473 47.781 8.672 1 38.34 20 ALA B N 1
ATOM 1373 C CA . ALA B 1 20 ? -0.401 46.438 8.102 1 38.34 20 ALA B CA 1
ATOM 1374 C C . ALA B 1 20 ? -0.626 45.375 9.18 1 38.34 20 ALA B C 1
ATOM 1376 O O . ALA B 1 20 ? 0.214 45.219 10.062 1 38.34 20 ALA B O 1
ATOM 1377 N N . GLY B 1 21 ? -1.862 45.312 9.711 1 34.75 21 GLY B N 1
ATOM 1378 C CA . GLY B 1 21 ? -2.109 44.156 10.57 1 34.75 21 GLY B CA 1
ATOM 1379 C C . GLY B 1 21 ? -1.384 42.906 10.109 1 34.75 21 GLY B C 1
ATOM 1380 O O . GLY B 1 21 ? -1.452 42.531 8.938 1 34.75 21 GLY B O 1
ATOM 1381 N N . ALA B 1 22 ? -0.292 42.594 10.727 1 40.41 22 ALA B N 1
ATOM 1382 C CA . ALA B 1 22 ? 0.485 41.375 10.516 1 40.41 22 ALA B CA 1
ATOM 1383 C C . ALA B 1 22 ? -0.424 40.156 10.438 1 40.41 22 ALA B C 1
ATOM 1385 O O . ALA B 1 22 ? -1.013 39.75 11.438 1 40.41 22 ALA B O 1
ATOM 1386 N N . VAL B 1 23 ? -1.252 40.062 9.414 1 41.38 23 VAL B N 1
ATOM 1387 C CA . VAL B 1 23 ? -2.012 38.812 9.219 1 41.38 23 VAL B CA 1
ATOM 1388 C C . VAL B 1 23 ? -1.084 37.625 9.352 1 41.38 23 VAL B C 1
ATOM 1390 O O . VAL B 1 23 ? -0.062 37.531 8.664 1 41.38 23 VAL B O 1
ATOM 1393 N N . LEU B 1 24 ? -0.885 37.125 10.555 1 41 24 LEU B N 1
ATOM 1394 C CA . LEU B 1 24 ? -0.219 35.844 10.742 1 41 24 LEU B CA 1
ATOM 1395 C C . LEU B 1 24 ? -0.801 34.781 9.797 1 41 24 LEU B C 1
ATOM 1397 O O . LEU B 1 24 ? -1.997 34.5 9.852 1 41 24 LEU B O 1
ATOM 1401 N N . VAL B 1 25 ? -0.414 34.844 8.625 1 39.56 25 VAL B N 1
ATOM 1402 C CA . VAL B 1 25 ? -0.885 33.812 7.73 1 39.56 25 VAL B CA 1
ATOM 1403 C C . VAL B 1 25 ? -0.229 32.469 8.102 1 39.56 25 VAL B C 1
ATOM 1405 O O . VAL B 1 25 ? 0.998 32.344 8.078 1 39.56 25 VAL B O 1
ATOM 1408 N N . ALA B 1 26 ? -0.523 31.969 9.219 1 36.75 26 ALA B N 1
ATOM 1409 C CA . ALA B 1 26 ? -0.029 30.594 9.297 1 36.75 26 ALA B CA 1
ATOM 1410 C C . ALA B 1 26 ? -0.422 29.797 8.055 1 36.75 26 ALA B C 1
ATOM 1412 O O . ALA B 1 26 ? -1.581 29.406 7.906 1 36.75 26 ALA B O 1
ATOM 1413 N N . LEU B 1 27 ? 0.081 30.25 6.914 1 34.16 27 LEU B N 1
ATOM 1414 C CA . LEU B 1 27 ? -0.182 29.469 5.707 1 34.16 27 LEU B CA 1
ATOM 1415 C C . LEU B 1 27 ? 0.482 28.094 5.789 1 34.16 27 LEU B C 1
ATOM 1417 O O . LEU B 1 27 ? 1.71 28 5.836 1 34.16 27 LEU B O 1
ATOM 1421 N N . ALA B 1 28 ? 0.063 27.438 6.645 1 35.22 28 ALA B N 1
ATOM 1422 C CA . ALA B 1 28 ? 0.577 26.125 6.277 1 35.22 28 ALA B CA 1
ATOM 1423 C C . ALA B 1 28 ? 0.24 25.781 4.828 1 35.22 28 ALA B C 1
ATOM 1425 O O . ALA B 1 28 ? -0.779 25.156 4.551 1 35.22 28 ALA B O 1
ATOM 1426 N N . SER B 1 29 ? 0.213 26.859 4.109 1 32.44 29 SER B N 1
ATOM 1427 C CA . SER B 1 29 ? -0.246 26.578 2.752 1 32.44 29 SER B CA 1
ATOM 1428 C C . SER B 1 29 ? 0.616 25.5 2.09 1 32.44 29 SER B C 1
ATOM 1430 O O . SER B 1 29 ? 1.841 25.625 2.039 1 32.44 29 SER B O 1
ATOM 1432 N N . TRP B 1 30 ? 0.387 24.328 2.258 1 34.69 30 TRP B N 1
ATOM 1433 C CA . TRP B 1 30 ? 0.813 23.688 1.023 1 34.69 30 TRP B CA 1
ATOM 1434 C C . TRP B 1 30 ? 0.501 24.547 -0.189 1 34.69 30 TRP B C 1
ATOM 1436 O O . TRP B 1 30 ? -0.561 25.172 -0.256 1 34.69 30 TRP B O 1
ATOM 1446 N N . ALA B 1 31 ? 1.212 25.578 -0.67 1 34.53 31 ALA B N 1
ATOM 1447 C CA . ALA B 1 31 ? 0.961 26.266 -1.931 1 34.53 31 ALA B CA 1
ATOM 1448 C C . ALA B 1 31 ? -0.156 25.594 -2.719 1 34.53 31 ALA B C 1
ATOM 1450 O O . ALA B 1 31 ? -0.454 24.406 -2.494 1 34.53 31 ALA B O 1
ATOM 1451 N N . PRO B 1 32 ? -0.61 26.172 -4.07 1 37.69 32 PRO B N 1
ATOM 1452 C CA . PRO B 1 32 ? -1.729 25.797 -4.93 1 37.69 32 PRO B CA 1
ATOM 1453 C C . PRO B 1 32 ? -2.02 24.297 -4.883 1 37.69 32 PRO B C 1
ATOM 1455 O O . PRO B 1 32 ? -3.162 23.891 -4.648 1 37.69 32 PRO B O 1
ATOM 1458 N N . GLY B 1 33 ? -1.271 23.5 -6 1 38 33 GLY B N 1
ATOM 1459 C CA . GLY B 1 33 ? -1.616 22.188 -6.551 1 38 33 GLY B CA 1
ATOM 1460 C C . GLY B 1 33 ? -1.717 21.109 -5.496 1 38 33 GLY B C 1
ATOM 1461 O O . GLY B 1 33 ? -0.869 21.016 -4.605 1 38 33 GLY B O 1
ATOM 1462 N N . ALA B 1 34 ? -2.77 20.828 -4.883 1 46.16 34 ALA B N 1
ATOM 1463 C CA . ALA B 1 34 ? -3.18 19.625 -4.188 1 46.16 34 ALA B CA 1
ATOM 1464 C C . ALA B 1 34 ? -2.205 18.484 -4.457 1 46.16 34 ALA B C 1
ATOM 1466 O O . ALA B 1 34 ? -2.383 17.719 -5.406 1 46.16 34 ALA B O 1
ATOM 1467 N N . LEU B 1 35 ? -0.879 18.781 -4.527 1 54 35 LEU B N 1
ATOM 1468 C CA . LEU B 1 35 ? 0.097 17.859 -5.082 1 54 35 LEU B CA 1
ATOM 1469 C C . LEU B 1 35 ? -0.053 16.469 -4.453 1 54 35 LEU B C 1
ATOM 1471 O O . LEU B 1 35 ? 0.169 16.297 -3.254 1 54 35 LEU B O 1
ATOM 1475 N N . ALA B 1 36 ? -1.161 15.852 -4.883 1 63.88 36 ALA B N 1
ATOM 1476 C CA . ALA B 1 36 ? -1.577 14.477 -4.621 1 63.88 36 ALA B CA 1
ATOM 1477 C C . ALA B 1 36 ? -0.459 13.492 -4.953 1 63.88 36 ALA B C 1
ATOM 1479 O O . ALA B 1 36 ? 0.252 13.664 -5.945 1 63.88 36 ALA B O 1
ATOM 1480 N N . VAL B 1 37 ? 0.165 12.977 -3.979 1 72.94 37 VAL B N 1
ATOM 1481 C CA . VAL B 1 37 ? 1.006 11.828 -4.324 1 72.94 37 VAL B CA 1
ATOM 1482 C C . VAL B 1 37 ? 0.13 10.641 -4.703 1 72.94 37 VAL B C 1
ATOM 1484 O O . VAL B 1 37 ? -0.889 10.383 -4.055 1 72.94 37 VAL B O 1
ATOM 1487 N N . SER B 1 38 ? 0.498 10.117 -5.824 1 86.88 38 SER B N 1
ATOM 1488 C CA . SER B 1 38 ? -0.284 8.977 -6.281 1 86.88 38 SER B CA 1
ATOM 1489 C C . SER B 1 38 ? 0.618 7.82 -6.707 1 86.88 38 SER B C 1
ATOM 1491 O O . SER B 1 38 ? 1.679 8.039 -7.293 1 86.88 38 SER B O 1
ATOM 1493 N N . CYS B 1 39 ? 0.326 6.707 -6.262 1 89.88 39 CYS B N 1
ATOM 1494 C CA . CYS B 1 39 ? 0.988 5.492 -6.727 1 89.88 39 CYS B CA 1
ATOM 1495 C C . CYS B 1 39 ? -0.028 4.473 -7.223 1 89.88 39 CYS B C 1
ATOM 1497 O O . CYS B 1 39 ? -1.129 4.371 -6.676 1 89.88 39 CYS B O 1
ATOM 1499 N N . SER B 1 40 ? 0.416 3.775 -8.258 1 92.06 40 SER B N 1
ATOM 1500 C CA . SER B 1 40 ? -0.355 2.643 -8.758 1 92.06 40 SER B CA 1
ATOM 1501 C C . SER B 1 40 ? 0.448 1.35 -8.688 1 92.06 40 SER B C 1
ATOM 1503 O O . SER B 1 40 ? 1.657 1.348 -8.93 1 92.06 40 SER B O 1
ATOM 1505 N N . VAL B 1 41 ? -0.216 0.357 -8.289 1 91.69 41 VAL B N 1
ATOM 1506 C CA . VAL B 1 41 ? 0.365 -0.98 -8.25 1 91.69 41 VAL B CA 1
ATOM 1507 C C . VAL B 1 41 ? -0.413 -1.91 -9.18 1 91.69 41 VAL B C 1
ATOM 1509 O O . VAL B 1 41 ? -1.64 -1.996 -9.094 1 91.69 41 VAL B O 1
ATOM 1512 N N . SER B 1 42 ? 0.324 -2.549 -10.039 1 90.38 42 SER B N 1
ATOM 1513 C CA . SER B 1 42 ? -0.268 -3.531 -10.945 1 90.38 42 SER B CA 1
ATOM 1514 C C . SER B 1 42 ? 0.468 -4.863 -10.867 1 90.38 42 SER B C 1
ATOM 1516 O O . SER B 1 42 ? 1.699 -4.898 -10.828 1 90.38 42 SER B O 1
ATOM 1518 N N . ALA B 1 43 ? -0.353 -5.895 -10.758 1 86.75 43 ALA B N 1
ATOM 1519 C CA . ALA B 1 43 ? 0.212 -7.242 -10.703 1 86.75 43 ALA B CA 1
ATOM 1520 C C . ALA B 1 43 ? -0.391 -8.133 -11.789 1 86.75 43 ALA B C 1
ATOM 1522 O O . ALA B 1 43 ? -1.611 -8.156 -11.969 1 86.75 43 ALA B O 1
ATOM 1523 N N . ASN B 1 44 ? 0.479 -8.898 -12.398 1 82.5 44 ASN B N 1
ATOM 1524 C CA . ASN B 1 44 ? 0.063 -9.875 -13.406 1 82.5 44 ASN B CA 1
ATOM 1525 C C . ASN B 1 44 ? 0.022 -11.281 -12.828 1 82.5 44 ASN B C 1
ATOM 1527 O O . ASN B 1 44 ? 0.737 -11.594 -11.875 1 82.5 44 ASN B O 1
ATOM 1531 N N . ALA B 1 45 ? -0.857 -12.055 -13.484 1 85.31 45 ALA B N 1
ATOM 1532 C CA . ALA B 1 45 ? -0.869 -13.461 -13.109 1 85.31 45 ALA B CA 1
ATOM 1533 C C . ALA B 1 45 ? 0.374 -14.18 -13.633 1 85.31 45 ALA B C 1
ATOM 1535 O O . ALA B 1 45 ? 0.938 -13.789 -14.656 1 85.31 45 ALA B O 1
ATOM 1536 N N . LEU B 1 46 ? 0.738 -15.188 -12.906 1 89.94 46 LEU B N 1
ATOM 1537 C CA . LEU B 1 46 ? 1.81 -16.062 -13.375 1 89.94 46 LEU B CA 1
ATOM 1538 C C . LEU B 1 46 ? 1.244 -17.328 -13.992 1 89.94 46 LEU B C 1
ATOM 1540 O O . LEU B 1 46 ? 0.458 -18.031 -13.352 1 89.94 46 LEU B O 1
ATOM 1544 N N . SER B 1 47 ? 1.599 -17.547 -15.234 1 89.69 47 SER B N 1
ATOM 1545 C CA . SER B 1 47 ? 1.221 -18.766 -15.93 1 89.69 47 SER B CA 1
ATOM 1546 C C . SER B 1 47 ? 2.439 -19.641 -16.219 1 89.69 47 SER B C 1
ATOM 1548 O O . SER B 1 47 ? 3.387 -19.188 -16.875 1 89.69 47 SER B O 1
ATOM 1550 N N . PHE B 1 48 ? 2.365 -20.875 -15.773 1 92.81 48 PHE B N 1
ATOM 1551 C CA . PHE B 1 48 ? 3.473 -21.781 -16.047 1 92.81 48 PHE B CA 1
ATOM 1552 C C . PHE B 1 48 ? 3.334 -22.406 -17.422 1 92.81 48 PHE B C 1
ATOM 1554 O O . PHE B 1 48 ? 4.332 -22.781 -18.047 1 92.81 48 PHE B O 1
ATOM 1561 N N . GLY B 1 49 ? 2.16 -22.609 -17.797 1 91.56 49 GLY B N 1
ATOM 1562 C CA . GLY B 1 49 ? 1.917 -23.297 -19.047 1 91.56 49 GLY B CA 1
ATOM 1563 C C . GLY B 1 49 ? 1.772 -24.797 -18.891 1 91.56 49 GLY B C 1
ATOM 1564 O O . GLY B 1 49 ? 1.363 -25.281 -17.828 1 91.56 49 GLY B O 1
ATOM 1565 N N . ALA B 1 50 ? 2.018 -25.516 -19.953 1 91.31 50 ALA B N 1
ATOM 1566 C CA . ALA B 1 50 ? 1.823 -26.953 -19.953 1 91.31 50 ALA B CA 1
ATOM 1567 C C . ALA B 1 50 ? 2.971 -27.656 -19.234 1 91.31 50 ALA B C 1
ATOM 1569 O O . ALA B 1 50 ? 4.141 -27.391 -19.516 1 91.31 50 ALA B O 1
ATOM 1570 N N . TYR B 1 51 ? 2.572 -28.5 -18.281 1 92.12 51 TYR B N 1
ATOM 1571 C CA . TYR B 1 51 ? 3.514 -29.281 -17.5 1 92.12 51 TYR B CA 1
ATOM 1572 C C . TYR B 1 51 ? 3.498 -30.75 -17.953 1 92.12 51 TYR B C 1
ATOM 1574 O O . TYR B 1 51 ? 2.455 -31.406 -17.906 1 92.12 51 TYR B O 1
ATOM 1582 N N . ASN B 1 52 ? 4.641 -31.281 -18.391 1 89.06 52 ASN B N 1
ATOM 1583 C CA . ASN B 1 52 ? 4.719 -32.656 -18.891 1 89.06 52 ASN B CA 1
ATOM 1584 C C . ASN B 1 52 ? 5.32 -33.594 -17.859 1 89.06 52 ASN B C 1
ATOM 1586 O O . ASN B 1 52 ? 5.594 -34.75 -18.172 1 89.06 52 ASN B O 1
ATOM 1590 N N . THR B 1 53 ? 5.633 -33.219 -16.672 1 87.75 53 THR B N 1
ATOM 1591 C CA . THR B 1 53 ? 6.082 -33.938 -15.484 1 87.75 53 THR B CA 1
ATOM 1592 C C . THR B 1 53 ? 7.551 -34.344 -15.609 1 87.75 53 THR B C 1
ATOM 1594 O O . THR B 1 53 ? 8.172 -34.781 -14.633 1 87.75 53 THR B O 1
ATOM 1597 N N . THR B 1 54 ? 8.086 -34.312 -16.766 1 91.31 54 THR B N 1
ATOM 1598 C CA . THR B 1 54 ? 9.461 -34.75 -16.938 1 91.31 54 THR B CA 1
ATOM 1599 C C . THR B 1 54 ? 10.445 -33.625 -16.703 1 91.31 54 THR B C 1
ATOM 1601 O O . THR B 1 54 ? 11.477 -33.812 -16.047 1 91.31 54 THR B O 1
ATOM 1604 N N . SER B 1 55 ? 10.172 -32.531 -17.203 1 93.69 55 SER B N 1
ATOM 1605 C CA . SER B 1 55 ? 11.086 -31.391 -17.109 1 93.69 55 SER B CA 1
ATOM 1606 C C . SER B 1 55 ? 10.547 -30.328 -16.156 1 93.69 55 SER B C 1
ATOM 1608 O O . SER B 1 55 ? 9.344 -30.281 -15.891 1 93.69 55 SER B O 1
ATOM 1610 N N . ASN B 1 56 ? 11.57 -29.656 -15.641 1 95.81 56 ASN B N 1
ATOM 1611 C CA . ASN B 1 56 ? 11.148 -28.469 -14.883 1 95.81 56 ASN B CA 1
ATOM 1612 C C . ASN B 1 56 ? 10.359 -27.5 -15.758 1 95.81 56 ASN B C 1
ATOM 1614 O O . ASN B 1 56 ? 10.562 -27.453 -16.969 1 95.81 56 ASN B O 1
ATOM 1618 N N . LEU B 1 57 ? 9.469 -26.875 -15.109 1 95.12 57 LEU B N 1
ATOM 1619 C CA . LEU B 1 57 ? 8.711 -25.781 -15.727 1 95.12 57 LEU B CA 1
ATOM 1620 C C . LEU B 1 57 ? 8.906 -24.484 -14.953 1 95.12 57 LEU B C 1
ATOM 1622 O O . LEU B 1 57 ? 8.797 -24.453 -13.727 1 95.12 57 LEU B O 1
ATOM 1626 N N . THR B 1 58 ? 9.281 -23.406 -15.648 1 95.19 58 THR B N 1
ATOM 1627 C CA . THR B 1 58 ? 9.508 -22.109 -15.008 1 95.19 58 THR B CA 1
ATOM 1628 C C . THR B 1 58 ? 8.617 -21.047 -15.617 1 95.19 58 THR B C 1
ATOM 1630 O O . THR B 1 58 ? 8.109 -21.203 -16.734 1 95.19 58 THR B O 1
ATOM 1633 N N . GLY B 1 59 ? 8.32 -20.062 -14.836 1 94.31 59 GLY B N 1
ATOM 1634 C CA . GLY B 1 59 ? 7.574 -18.891 -15.258 1 94.31 59 GLY B CA 1
ATOM 1635 C C . GLY B 1 59 ? 7.91 -17.656 -14.445 1 94.31 59 GLY B C 1
ATOM 1636 O O . GLY B 1 59 ? 8.438 -17.75 -13.336 1 94.31 59 GLY B O 1
ATOM 1637 N N . THR B 1 60 ? 7.691 -16.547 -15.094 1 94.75 60 THR B N 1
ATOM 1638 C CA . THR B 1 60 ? 7.895 -15.289 -14.391 1 94.75 60 THR B CA 1
ATOM 1639 C C . THR B 1 60 ? 6.656 -14.406 -14.5 1 94.75 60 THR B C 1
ATOM 1641 O O . THR B 1 60 ? 5.824 -14.594 -15.383 1 94.75 60 THR B O 1
ATOM 1644 N N . THR B 1 61 ? 6.5 -13.586 -13.562 1 92.62 61 THR B N 1
ATOM 1645 C CA . THR B 1 61 ? 5.535 -12.492 -13.633 1 92.62 61 THR B CA 1
ATOM 1646 C C . THR B 1 61 ? 6.121 -11.219 -13.031 1 92.62 61 THR B C 1
ATOM 1648 O O . THR B 1 61 ? 7.238 -11.227 -12.516 1 92.62 61 THR B O 1
ATOM 1651 N N . THR B 1 62 ? 5.363 -10.164 -13.234 1 93.56 62 THR B N 1
ATOM 1652 C CA . THR B 1 62 ? 5.879 -8.867 -12.797 1 93.56 62 THR B CA 1
ATOM 1653 C C . THR B 1 62 ? 4.805 -8.086 -12.047 1 93.56 62 THR B C 1
ATOM 1655 O O . THR B 1 62 ? 3.639 -8.086 -12.438 1 93.56 62 THR B O 1
ATOM 1658 N N . VAL B 1 63 ? 5.262 -7.535 -10.938 1 92.69 63 VAL B N 1
ATOM 1659 C CA . VAL B 1 63 ? 4.48 -6.508 -10.258 1 92.69 63 VAL B CA 1
ATOM 1660 C C . VAL B 1 63 ? 5.098 -5.133 -10.516 1 92.69 63 VAL B C 1
ATOM 1662 O O . VAL B 1 63 ? 6.301 -4.941 -10.32 1 92.69 63 VAL B O 1
ATOM 1665 N N . THR B 1 64 ? 4.227 -4.223 -10.977 1 94.31 64 THR B N 1
ATOM 1666 C CA . THR B 1 64 ? 4.719 -2.891 -11.32 1 94.31 64 THR B CA 1
ATOM 1667 C C . THR B 1 64 ? 4.168 -1.847 -10.352 1 94.31 64 THR B C 1
ATOM 1669 O O . THR B 1 64 ? 2.961 -1.802 -10.102 1 94.31 64 THR B O 1
ATOM 1672 N N . ILE B 1 65 ? 5.059 -1.096 -9.742 1 93.19 65 ILE B N 1
ATOM 1673 C CA . ILE B 1 65 ? 4.695 0.052 -8.914 1 93.19 65 ILE B CA 1
ATOM 1674 C C . ILE B 1 65 ? 5.109 1.343 -9.617 1 93.19 65 ILE B C 1
ATOM 1676 O O . ILE B 1 65 ? 6.285 1.529 -9.945 1 93.19 65 ILE B O 1
ATOM 1680 N N . THR B 1 66 ? 4.152 2.17 -9.922 1 93.19 66 THR B N 1
ATOM 1681 C CA . THR B 1 66 ? 4.414 3.461 -10.547 1 93.19 66 THR B CA 1
ATOM 1682 C C . THR B 1 66 ? 3.895 4.602 -9.68 1 93.19 66 THR B C 1
ATOM 1684 O O . THR B 1 66 ? 2.721 4.621 -9.305 1 93.19 66 THR B O 1
ATOM 1687 N N . CYS B 1 67 ? 4.859 5.414 -9.359 1 89.25 67 CYS B N 1
ATOM 1688 C CA . CYS B 1 67 ? 4.453 6.57 -8.562 1 89.25 67 CYS B CA 1
ATOM 1689 C C . CYS B 1 67 ? 4.699 7.867 -9.328 1 89.25 67 CYS B C 1
ATOM 1691 O O . CYS B 1 67 ? 5.691 7.988 -10.047 1 89.25 67 CYS B O 1
ATOM 1693 N N . GLY B 1 68 ? 3.686 8.742 -9.195 1 81.75 68 GLY B N 1
ATOM 1694 C CA . GLY B 1 68 ? 3.732 10.07 -9.766 1 81.75 68 GLY B CA 1
ATOM 1695 C C . GLY B 1 68 ? 3.158 11.141 -8.852 1 81.75 68 GLY B C 1
ATOM 1696 O O . GLY B 1 68 ? 2.84 10.867 -7.695 1 81.75 68 GLY B O 1
ATOM 1697 N N . ALA B 1 69 ? 3.285 12.43 -9.359 1 70.44 69 ALA B N 1
ATOM 1698 C CA . ALA B 1 69 ? 2.793 13.609 -8.641 1 70.44 69 ALA B CA 1
ATOM 1699 C C . ALA B 1 69 ? 3.367 13.664 -7.23 1 70.44 69 ALA B C 1
ATOM 1701 O O . ALA B 1 69 ? 2.621 13.758 -6.25 1 70.44 69 ALA B O 1
ATOM 1702 N N . TRP B 1 70 ? 4.551 13.641 -6.949 1 70.88 70 TRP B N 1
ATOM 1703 C CA . TRP B 1 70 ? 5.363 13.461 -5.75 1 70.88 70 TRP B CA 1
ATOM 1704 C C . TRP B 1 70 ? 5.035 14.516 -4.703 1 70.88 70 TRP B C 1
ATOM 1706 O O . TRP B 1 70 ? 5.578 14.492 -3.594 1 70.88 70 TRP B O 1
ATOM 1716 N N . GLY B 1 71 ? 3.977 15.289 -5.043 1 64.75 71 GLY B N 1
ATOM 1717 C CA . GLY B 1 71 ? 3.684 16.297 -4.023 1 64.75 71 GLY B CA 1
ATOM 1718 C C . GLY B 1 71 ? 4.879 16.625 -3.148 1 64.75 71 GLY B C 1
ATOM 1719 O O . GLY B 1 71 ? 5.965 16.906 -3.654 1 64.75 71 GLY B O 1
ATOM 1720 N N . GLY B 1 72 ? 4.719 16.531 -1.88 1 66.12 72 GLY B N 1
ATOM 1721 C CA . GLY B 1 72 ? 5.789 16.797 -0.934 1 66.12 72 GLY B CA 1
ATOM 1722 C C . GLY B 1 72 ? 6.684 15.602 -0.676 1 66.12 72 GLY B C 1
ATOM 1723 O O . GLY B 1 72 ? 7.738 15.727 -0.052 1 66.12 72 GLY B O 1
ATOM 1724 N N . ALA B 1 73 ? 6.336 14.469 -1.196 1 69.19 73 ALA B N 1
ATOM 1725 C CA . ALA B 1 73 ? 7.141 13.273 -0.964 1 69.19 73 ALA B CA 1
ATOM 1726 C C . ALA B 1 73 ? 8.344 13.227 -1.908 1 69.19 73 ALA B C 1
ATOM 1728 O O . ALA B 1 73 ? 8.258 13.688 -3.049 1 69.19 73 ALA B O 1
ATOM 1729 N N . SER B 1 74 ? 9.445 12.758 -1.346 1 79.12 74 SER B N 1
ATOM 1730 C CA . SER B 1 74 ? 10.641 12.609 -2.174 1 79.12 74 SER B CA 1
ATOM 1731 C C . SER B 1 74 ? 10.898 11.148 -2.521 1 79.12 74 SER B C 1
ATOM 1733 O O . SER B 1 74 ? 11.617 10.852 -3.479 1 79.12 74 SER B O 1
ATOM 1735 N N . SER B 1 75 ? 10.352 10.305 -1.755 1 87.44 75 SER B N 1
ATOM 1736 C CA . SER B 1 75 ? 10.5 8.875 -2.016 1 87.44 75 SER B CA 1
ATOM 1737 C C . SER B 1 75 ? 9.359 8.078 -1.398 1 87.44 75 SER B C 1
ATOM 1739 O O . SER B 1 75 ? 8.711 8.539 -0.458 1 87.44 75 SER B O 1
ATOM 1741 N N . ILE B 1 76 ? 9.188 7.023 -1.982 1 91.19 76 ILE B N 1
ATOM 1742 C CA . ILE B 1 76 ? 8.188 6.086 -1.477 1 91.19 76 ILE B CA 1
ATOM 1743 C C . ILE B 1 76 ? 8.844 4.727 -1.222 1 91.19 76 ILE B C 1
ATOM 1745 O O . ILE B 1 76 ? 9.391 4.113 -2.139 1 91.19 76 ILE B O 1
ATOM 1749 N N . ASN B 1 77 ? 8.852 4.309 0.031 1 94.56 77 ASN B N 1
ATOM 1750 C CA . ASN B 1 77 ? 9.289 2.949 0.33 1 94.56 77 ASN B CA 1
ATOM 1751 C C . ASN B 1 77 ? 8.172 1.936 0.102 1 94.56 77 ASN B C 1
ATOM 1753 O O . ASN B 1 77 ? 7.012 2.209 0.402 1 94.56 77 ASN B O 1
ATOM 1757 N N . TYR B 1 78 ? 8.633 0.815 -0.425 1 95.94 78 TYR B N 1
ATOM 1758 C CA . TYR B 1 78 ? 7.633 -0.224 -0.635 1 95.94 78 TYR B CA 1
ATOM 1759 C C . TYR B 1 78 ? 8.102 -1.558 -0.067 1 95.94 78 TYR B C 1
ATOM 1761 O O . TYR B 1 78 ? 9.305 -1.801 0.049 1 95.94 78 TYR B O 1
ATOM 1769 N N . THR B 1 79 ? 7.133 -2.43 0.291 1 97.44 79 THR B N 1
ATOM 1770 C CA . THR B 1 79 ? 7.316 -3.848 0.574 1 97.44 79 THR B CA 1
ATOM 1771 C C . THR B 1 79 ? 6.215 -4.68 -0.079 1 97.44 79 THR B C 1
ATOM 1773 O O . THR B 1 79 ? 5.035 -4.34 0.021 1 97.44 79 THR B O 1
ATOM 1776 N N . LEU B 1 80 ? 6.641 -5.641 -0.789 1 96.75 80 LEU B N 1
ATOM 1777 C CA . LEU B 1 80 ? 5.75 -6.613 -1.414 1 96.75 80 LEU B CA 1
ATOM 1778 C C . LEU B 1 80 ? 5.902 -7.984 -0.765 1 96.75 80 LEU B C 1
ATOM 1780 O O . LEU B 1 80 ? 6.977 -8.578 -0.811 1 96.75 80 LEU B O 1
ATOM 1784 N N . SER B 1 81 ? 4.852 -8.43 -0.19 1 96.75 81 SER B N 1
ATOM 1785 C CA . SER B 1 81 ? 4.863 -9.734 0.464 1 96.75 81 SER B CA 1
ATOM 1786 C C . SER B 1 81 ? 3.73 -10.617 -0.047 1 96.75 81 SER B C 1
ATOM 1788 O O . SER B 1 81 ? 2.797 -10.133 -0.69 1 96.75 81 SER B O 1
ATOM 1790 N N . ALA B 1 82 ? 3.906 -11.914 0.209 1 94.81 82 ALA B N 1
ATOM 1791 C CA . ALA B 1 82 ? 2.904 -12.883 -0.24 1 94.81 82 ALA B CA 1
ATOM 1792 C C . ALA B 1 82 ? 2.518 -13.836 0.887 1 94.81 82 ALA B C 1
ATOM 1794 O O . ALA B 1 82 ? 3.348 -14.18 1.73 1 94.81 82 ALA B O 1
ATOM 1795 N N . SER B 1 83 ? 1.29 -14.203 0.803 1 94.06 83 SER B N 1
ATOM 1796 C CA . SER B 1 83 ? 0.865 -15.336 1.624 1 94.06 83 SER B CA 1
ATOM 1797 C C . SER B 1 83 ? 1.234 -16.656 0.972 1 94.06 83 SER B C 1
ATOM 1799 O O . SER B 1 83 ? 1.803 -16.688 -0.122 1 94.06 83 SER B O 1
ATOM 1801 N N . VAL B 1 84 ? 0.934 -17.719 1.626 1 94.38 84 VAL B N 1
ATOM 1802 C CA . VAL B 1 84 ? 1.327 -19.047 1.164 1 94.38 84 VAL B CA 1
ATOM 1803 C C . VAL B 1 84 ? 0.458 -19.453 -0.021 1 94.38 84 VAL B C 1
ATOM 1805 O O . VAL B 1 84 ? 0.944 -20.078 -0.968 1 94.38 84 VAL B O 1
ATOM 1808 N N . GLY B 1 85 ? -0.818 -19.047 0.022 1 91.62 85 GLY B N 1
ATOM 1809 C CA . GLY B 1 85 ? -1.799 -19.641 -0.864 1 91.62 85 GLY B CA 1
ATOM 1810 C C . GLY B 1 85 ? -2.232 -21.031 -0.417 1 91.62 85 GLY B C 1
ATOM 1811 O O . GLY B 1 85 ? -2.965 -21.172 0.565 1 91.62 85 GLY B O 1
ATOM 1812 N N . SER B 1 86 ? -1.696 -22.047 -1.109 1 93.88 86 SER B N 1
ATOM 1813 C CA . SER B 1 86 ? -1.946 -23.422 -0.708 1 93.88 86 SER B CA 1
ATOM 1814 C C . SER B 1 86 ? -0.647 -24.141 -0.366 1 93.88 86 SER B C 1
ATOM 1816 O O . SER B 1 86 ? 0.384 -23.906 -1.001 1 93.88 86 SER B O 1
ATOM 1818 N N . GLY B 1 87 ? -0.759 -25.109 0.685 1 95.75 87 GLY B N 1
ATOM 1819 C CA . GLY B 1 87 ? 0.43 -25.797 1.161 1 95.75 87 GLY B CA 1
ATOM 1820 C C . GLY B 1 87 ? 1.191 -25.016 2.215 1 95.75 87 GLY B C 1
ATOM 1821 O O . GLY B 1 87 ? 0.601 -24.516 3.178 1 95.75 87 GLY B O 1
ATOM 1822 N N . THR B 1 88 ? 2.562 -25.016 2.053 1 96 88 THR B N 1
ATOM 1823 C CA . THR B 1 88 ? 3.475 -24.234 2.889 1 96 88 THR B CA 1
ATOM 1824 C C . THR B 1 88 ? 4.395 -23.375 2.031 1 96 88 THR B C 1
ATOM 1826 O O . THR B 1 88 ? 4.445 -23.531 0.809 1 96 88 THR B O 1
ATOM 1829 N N . TYR B 1 89 ? 5.031 -22.453 2.652 1 96.38 89 TYR B N 1
ATOM 1830 C CA . TYR B 1 89 ? 5.973 -21.625 1.897 1 96.38 89 TYR B CA 1
ATOM 1831 C C . TYR B 1 89 ? 7.035 -22.5 1.231 1 96.38 89 TYR B C 1
ATOM 1833 O O . TYR B 1 89 ? 7.465 -22.219 0.11 1 96.38 89 TYR B O 1
ATOM 1841 N N . ALA B 1 90 ? 7.492 -23.5 1.912 1 93.88 90 ALA B N 1
ATOM 1842 C CA . ALA B 1 90 ? 8.539 -24.359 1.373 1 93.88 90 ALA B CA 1
ATOM 1843 C C . ALA B 1 90 ? 7.988 -25.281 0.287 1 93.88 90 ALA B C 1
ATOM 1845 O O . ALA B 1 90 ? 8.734 -25.75 -0.58 1 93.88 90 ALA B O 1
ATOM 1846 N N . ASN B 1 91 ? 6.746 -25.578 0.364 1 94.88 91 ASN B N 1
ATOM 1847 C CA . ASN B 1 91 ? 6.094 -26.484 -0.572 1 94.88 91 ASN B CA 1
ATOM 1848 C C . ASN B 1 91 ? 4.73 -25.969 -1.01 1 94.88 91 ASN B C 1
ATOM 1850 O O . ASN B 1 91 ? 3.697 -26.547 -0.679 1 94.88 91 ASN B O 1
ATOM 1854 N N . ARG B 1 92 ? 4.762 -24.969 -1.868 1 96.44 92 ARG B N 1
ATOM 1855 C CA . ARG B 1 92 ? 3.502 -24.438 -2.377 1 96.44 92 ARG B CA 1
ATOM 1856 C C . ARG B 1 92 ? 2.871 -25.375 -3.391 1 96.44 92 ARG B C 1
ATOM 1858 O O . ARG B 1 92 ? 3.568 -26.188 -4.012 1 96.44 92 ARG B O 1
ATOM 1865 N N . GLN B 1 93 ? 1.524 -25.234 -3.506 1 97.06 93 GLN B N 1
ATOM 1866 C CA . GLN B 1 93 ? 0.806 -26.188 -4.352 1 97.06 93 GLN B CA 1
ATOM 1867 C C . GLN B 1 93 ? -0.201 -25.469 -5.246 1 97.06 93 GLN B C 1
ATOM 1869 O O . GLN B 1 93 ? -0.86 -24.516 -4.816 1 97.06 93 GLN B O 1
ATOM 1874 N N . VAL B 1 94 ? -0.249 -25.844 -6.492 1 95.56 94 VAL B N 1
ATOM 1875 C CA . VAL B 1 94 ? -1.412 -25.547 -7.324 1 95.56 94 VAL B CA 1
ATOM 1876 C C . VAL B 1 94 ? -2.383 -26.734 -7.281 1 95.56 94 VAL B C 1
ATOM 1878 O O . VAL B 1 94 ? -1.964 -27.891 -7.191 1 95.56 94 VAL B O 1
ATOM 1881 N N . LEU B 1 95 ? -3.623 -26.359 -7.457 1 95.5 95 LEU B N 1
ATOM 1882 C CA . LEU B 1 95 ? -4.613 -27.375 -7.098 1 95.5 95 LEU B CA 1
ATOM 1883 C C . LEU B 1 95 ? -5.512 -27.703 -8.281 1 95.5 95 LEU B C 1
ATOM 1885 O O . LEU B 1 95 ? -5.773 -26.844 -9.125 1 95.5 95 LEU B O 1
ATOM 1889 N N . ASN B 1 96 ? -5.953 -28.828 -8.367 1 95.31 96 ASN B N 1
ATOM 1890 C CA . ASN B 1 96 ? -7.07 -29.375 -9.133 1 95.31 96 ASN B CA 1
ATOM 1891 C C . ASN B 1 96 ? -7.934 -30.297 -8.281 1 95.31 96 ASN B C 1
ATOM 1893 O O . ASN B 1 96 ? -7.695 -31.516 -8.242 1 95.31 96 ASN B O 1
ATOM 1897 N N . GLY B 1 97 ? -8.961 -29.672 -7.637 1 93.88 97 GLY B N 1
ATOM 1898 C CA . GLY B 1 97 ? -9.617 -30.469 -6.605 1 93.88 97 GLY B CA 1
ATOM 1899 C C . GLY B 1 97 ? -8.664 -30.953 -5.527 1 93.88 97 GLY B C 1
ATOM 1900 O O . GLY B 1 97 ? -7.969 -30.141 -4.902 1 93.88 97 GLY B O 1
ATOM 1901 N N . SER B 1 98 ? -8.609 -32.219 -5.309 1 94.88 98 SER B N 1
ATOM 1902 C CA . SER B 1 98 ? -7.711 -32.781 -4.301 1 94.88 98 SER B CA 1
ATOM 1903 C C . SER B 1 98 ? -6.328 -33.062 -4.887 1 94.88 98 SER B C 1
ATOM 1905 O O . SER B 1 98 ? -5.398 -33.406 -4.152 1 94.88 98 SER B O 1
ATOM 1907 N N . ASN B 1 99 ? -6.156 -32.969 -6.191 1 95.81 99 ASN B N 1
ATOM 1908 C CA . ASN B 1 99 ? -4.867 -33.188 -6.844 1 95.81 99 ASN B CA 1
ATOM 1909 C C . ASN B 1 99 ? -3.98 -31.938 -6.73 1 95.81 99 ASN B C 1
ATOM 1911 O O . ASN B 1 99 ? -4.465 -30.812 -6.824 1 95.81 99 ASN B O 1
ATOM 1915 N N . VAL B 1 100 ? -2.672 -32.219 -6.559 1 96.38 100 VAL B N 1
ATOM 1916 C CA . VAL B 1 100 ? -1.785 -31.078 -6.32 1 96.38 100 VAL B CA 1
ATOM 1917 C C . VAL B 1 100 ? -0.55 -31.203 -7.211 1 96.38 100 VAL B C 1
ATOM 1919 O O . VAL B 1 100 ? -0.134 -32.312 -7.566 1 96.38 100 VAL B O 1
ATOM 1922 N N . ILE B 1 101 ? -0.043 -30.094 -7.645 1 96.44 101 ILE B N 1
ATOM 1923 C CA . ILE B 1 101 ? 1.303 -29.953 -8.188 1 96.44 101 ILE B CA 1
ATOM 1924 C C . ILE B 1 101 ? 2.117 -29.016 -7.297 1 96.44 101 ILE B C 1
ATOM 1926 O O . ILE B 1 101 ? 1.671 -27.906 -6.977 1 96.44 101 ILE B O 1
ATOM 1930 N N . ALA B 1 102 ? 3.289 -29.484 -6.859 1 97.12 102 ALA B N 1
ATOM 1931 C CA . ALA B 1 102 ? 4.156 -28.641 -6.047 1 97.12 102 ALA B CA 1
ATOM 1932 C C . ALA B 1 102 ? 4.887 -27.609 -6.91 1 97.12 102 ALA B C 1
ATOM 1934 O O . ALA B 1 102 ? 5.312 -27.922 -8.023 1 97.12 102 ALA B O 1
ATOM 1935 N N . TYR B 1 103 ? 4.949 -26.422 -6.457 1 97.19 103 TYR B N 1
ATOM 1936 C CA . TYR B 1 103 ? 5.73 -25.344 -7.059 1 97.19 103 TYR B CA 1
ATOM 1937 C C . TYR B 1 103 ? 6.281 -24.422 -5.988 1 97.19 103 TYR B C 1
ATOM 1939 O O . TYR B 1 103 ? 6 -24.594 -4.797 1 97.19 103 TYR B O 1
ATOM 1947 N N . ASN B 1 104 ? 7.09 -23.453 -6.434 1 96.94 104 ASN B N 1
ATOM 1948 C CA . ASN B 1 104 ? 7.453 -22.391 -5.508 1 96.94 104 ASN B CA 1
ATOM 1949 C C . ASN B 1 104 ? 7.75 -21.078 -6.246 1 96.94 104 ASN B C 1
ATOM 1951 O O . ASN B 1 104 ? 7.762 -21.047 -7.477 1 96.94 104 ASN B O 1
ATOM 1955 N N . LEU B 1 105 ? 7.738 -20.062 -5.496 1 96.56 105 LEU B N 1
ATOM 1956 C CA . LEU B 1 105 ? 7.984 -18.703 -5.984 1 96.56 105 LEU B CA 1
ATOM 1957 C C . LEU B 1 105 ? 9.266 -18.141 -5.379 1 96.56 105 LEU B C 1
ATOM 1959 O O . LEU B 1 105 ? 9.531 -18.328 -4.191 1 96.56 105 LEU B O 1
ATOM 1963 N N . TYR B 1 106 ? 9.953 -17.422 -6.184 1 97.56 106 TYR B N 1
ATOM 1964 C CA . TYR B 1 106 ? 11.258 -16.922 -5.766 1 97.56 106 TYR B CA 1
ATOM 1965 C C . TYR B 1 106 ? 11.422 -15.453 -6.148 1 97.56 106 TYR B C 1
ATOM 1967 O O . TYR B 1 106 ? 10.766 -14.977 -7.078 1 97.56 106 TYR B O 1
ATOM 1975 N N . THR B 1 107 ? 12.391 -14.758 -5.426 1 96.88 107 THR B N 1
ATOM 1976 C CA . THR B 1 107 ? 12.602 -13.336 -5.676 1 96.88 107 THR B CA 1
ATOM 1977 C C . THR B 1 107 ? 13.781 -13.125 -6.625 1 96.88 107 THR B C 1
ATOM 1979 O O . THR B 1 107 ? 14.047 -12 -7.051 1 96.88 107 THR B O 1
ATOM 1982 N N . THR B 1 108 ? 14.5 -14.211 -6.918 1 95 108 THR B N 1
ATOM 1983 C CA . THR B 1 108 ? 15.609 -14.156 -7.867 1 95 108 THR B CA 1
ATOM 1984 C C . THR B 1 108 ? 15.555 -15.344 -8.828 1 95 108 THR B C 1
ATOM 1986 O O . THR B 1 108 ? 14.906 -16.344 -8.547 1 95 108 THR B O 1
ATOM 1989 N N . SER B 1 109 ? 16.328 -15.148 -9.922 1 93.5 109 SER B N 1
ATOM 1990 C CA . SER B 1 109 ? 16.328 -16.203 -10.938 1 93.5 109 SER B CA 1
ATOM 1991 C C . SER B 1 109 ? 17.109 -17.422 -10.477 1 93.5 109 SER B C 1
ATOM 1993 O O . SER B 1 109 ? 17 -18.5 -11.062 1 93.5 109 SER B O 1
ATOM 1995 N N . ALA B 1 110 ? 17.891 -17.234 -9.453 1 89.69 110 ALA B N 1
ATOM 1996 C CA . ALA B 1 110 ? 18.688 -18.344 -8.922 1 89.69 110 ALA B CA 1
ATOM 1997 C C . ALA B 1 110 ? 17.828 -19.281 -8.078 1 89.69 110 ALA B C 1
ATOM 1999 O O . ALA B 1 110 ? 18.281 -20.375 -7.699 1 89.69 110 ALA B O 1
ATOM 2000 N N . ASP B 1 111 ? 16.625 -18.938 -7.754 1 88.44 111 ASP B N 1
ATOM 2001 C CA . ASP B 1 111 ? 15.68 -19.766 -7.012 1 88.44 111 ASP B CA 1
ATOM 2002 C C . ASP B 1 111 ? 16.203 -20.078 -5.617 1 88.44 111 ASP B C 1
ATOM 2004 O O . ASP B 1 111 ? 16.047 -21.203 -5.137 1 88.44 111 ASP B O 1
ATOM 2008 N N . THR B 1 112 ? 16.875 -19.203 -4.98 1 89.38 112 THR B N 1
ATOM 2009 C CA . THR B 1 112 ? 17.438 -19.469 -3.666 1 89.38 112 THR B CA 1
ATOM 2010 C C . THR B 1 112 ? 16.672 -18.75 -2.572 1 89.38 112 THR B C 1
ATOM 2012 O O . THR B 1 112 ? 16.781 -19.078 -1.392 1 89.38 112 THR B O 1
ATOM 2015 N N . SER B 1 113 ? 15.922 -17.797 -2.918 1 94 113 SER B N 1
ATOM 2016 C CA . SER B 1 113 ? 15.164 -17.016 -1.943 1 94 113 SER B CA 1
ATOM 2017 C C . SER B 1 113 ? 13.656 -17.156 -2.178 1 94 113 SER B C 1
ATOM 2019 O O . SER B 1 113 ? 13.125 -16.609 -3.141 1 94 113 SER B O 1
ATOM 2021 N N . ILE B 1 114 ? 13.031 -17.891 -1.252 1 97.12 114 ILE B N 1
ATOM 2022 C CA . ILE B 1 114 ? 11.594 -18.109 -1.37 1 97.12 114 ILE B CA 1
ATOM 2023 C C . ILE B 1 114 ? 10.844 -16.828 -1.043 1 97.12 114 ILE B C 1
ATOM 2025 O O . I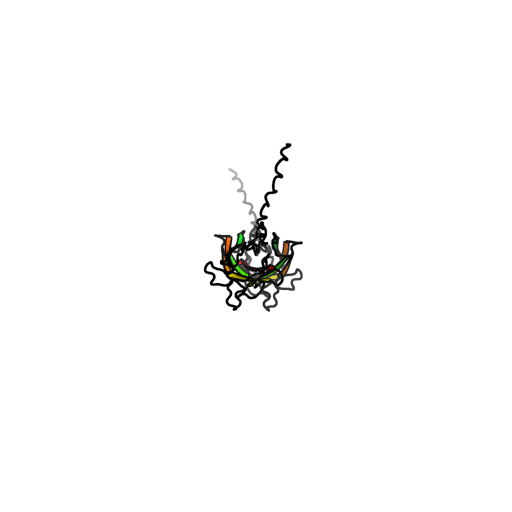LE B 1 114 ? 11.094 -16.203 -0.015 1 97.12 114 ILE B O 1
ATOM 2029 N N . TRP B 1 115 ? 10.016 -16.422 -1.961 1 97.81 115 TRP B N 1
ATOM 2030 C CA . TRP B 1 115 ? 9.18 -15.242 -1.742 1 97.81 115 TRP B CA 1
ATOM 2031 C C . TRP B 1 115 ? 8.07 -15.547 -0.738 1 97.81 115 TRP B C 1
ATOM 2033 O O . TRP B 1 115 ? 7.402 -16.578 -0.833 1 97.81 115 TRP B O 1
ATOM 2043 N N . GLY B 1 116 ? 7.891 -14.688 0.225 1 97.19 116 GLY B N 1
ATOM 2044 C CA . GLY B 1 116 ? 6.844 -14.859 1.221 1 97.19 116 GLY B CA 1
ATOM 2045 C C . GLY B 1 116 ? 6.629 -13.633 2.082 1 97.19 116 GLY B C 1
ATOM 2046 O O . GLY B 1 116 ? 6.645 -12.508 1.58 1 97.19 116 GLY B O 1
ATOM 2047 N N . ASP B 1 117 ? 6.348 -13.82 3.363 1 95.12 117 ASP B N 1
ATOM 2048 C CA . ASP B 1 117 ? 5.984 -12.719 4.246 1 95.12 117 ASP B CA 1
ATOM 2049 C C . ASP B 1 117 ? 7.199 -12.203 5.02 1 95.12 117 ASP B C 1
ATOM 2051 O O . ASP B 1 117 ? 7.121 -11.195 5.715 1 95.12 117 ASP B O 1
ATOM 2055 N N . GLY B 1 118 ? 8.211 -12.875 4.934 1 93.88 118 GLY B N 1
ATOM 2056 C CA . GLY B 1 118 ? 9.445 -12.438 5.559 1 93.88 118 GLY B CA 1
ATOM 2057 C C . GLY B 1 118 ? 9.445 -12.609 7.066 1 93.88 118 GLY B C 1
ATOM 2058 O O . GLY B 1 118 ? 10.258 -12 7.766 1 93.88 118 GLY B O 1
ATOM 2059 N N . ASN B 1 119 ? 8.484 -13.273 7.664 1 87.31 119 ASN B N 1
ATOM 2060 C CA . ASN B 1 119 ? 8.328 -13.375 9.109 1 87.31 119 ASN B CA 1
ATOM 2061 C C . ASN B 1 119 ? 9.023 -14.617 9.664 1 87.31 119 ASN B C 1
ATOM 2063 O O . ASN B 1 119 ? 8.422 -15.383 10.414 1 87.31 119 ASN B O 1
ATOM 2067 N N . GLY B 1 120 ? 10.281 -14.891 9.344 1 77.69 120 GLY B N 1
ATOM 2068 C CA . GLY B 1 120 ? 11.078 -15.891 10.031 1 77.69 120 GLY B CA 1
ATOM 2069 C C . GLY B 1 120 ? 10.875 -17.297 9.484 1 77.69 120 GLY B C 1
ATOM 2070 O O . GLY B 1 120 ? 11.266 -18.281 10.117 1 77.69 120 GLY B O 1
ATOM 2071 N N . ASP B 1 121 ? 10.266 -17.578 8.492 1 79.38 121 ASP B N 1
ATOM 2072 C CA . ASP B 1 121 ? 10.102 -18.906 7.926 1 79.38 121 ASP B CA 1
ATOM 2073 C C . ASP B 1 121 ? 11.039 -19.125 6.738 1 79.38 121 ASP B C 1
ATOM 2075 O O . ASP B 1 121 ? 10.805 -20.016 5.914 1 79.38 121 ASP B O 1
ATOM 2079 N N . GLY B 1 122 ? 11.992 -18.266 6.75 1 90 122 GLY B N 1
ATOM 2080 C CA . GLY B 1 122 ? 12.977 -18.406 5.684 1 90 122 GLY B CA 1
ATOM 2081 C C . GLY B 1 122 ? 12.547 -17.75 4.387 1 90 122 GLY B C 1
ATOM 2082 O O . GLY B 1 122 ? 13.219 -17.891 3.361 1 90 122 GLY B O 1
ATOM 2083 N N . THR B 1 123 ? 11.422 -17.125 4.375 1 95.94 123 THR B N 1
ATOM 2084 C CA . THR B 1 123 ? 10.969 -16.438 3.182 1 95.94 123 THR B CA 1
ATOM 2085 C C . THR B 1 123 ? 11.461 -14.984 3.18 1 95.94 123 THR B C 1
ATOM 2087 O O . THR B 1 123 ? 11.93 -14.484 4.203 1 95.94 123 THR B O 1
ATOM 2090 N N . VAL B 1 124 ? 11.516 -14.398 2.082 1 96.5 124 VAL B N 1
ATOM 2091 C CA . VAL B 1 124 ? 11.906 -13 1.937 1 96.5 124 VAL B CA 1
ATOM 2092 C C . VAL B 1 124 ? 10.797 -12.219 1.229 1 96.5 124 VAL B C 1
ATOM 2094 O O . VAL B 1 124 ? 10 -12.805 0.491 1 96.5 124 VAL B O 1
ATOM 2097 N N . THR B 1 125 ? 10.727 -10.93 1.561 1 97.56 125 THR B N 1
ATOM 2098 C CA . THR 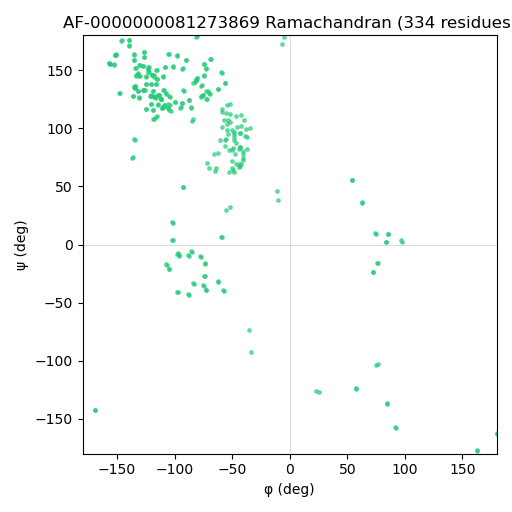B 1 125 ? 9.859 -10.008 0.833 1 97.56 125 THR B CA 1
ATOM 2099 C C . THR B 1 125 ? 10.656 -9.242 -0.217 1 97.56 125 THR B C 1
ATOM 2101 O O . THR B 1 125 ? 11.883 -9.305 -0.241 1 97.56 125 THR B O 1
ATOM 2104 N N . LEU B 1 126 ? 9.953 -8.641 -1.169 1 97.19 126 LEU B N 1
ATOM 2105 C CA . LEU B 1 126 ? 10.562 -7.664 -2.07 1 97.19 126 LEU B CA 1
ATOM 2106 C C . LEU B 1 126 ? 10.344 -6.246 -1.559 1 97.19 126 LEU B C 1
ATOM 2108 O O . LEU B 1 126 ? 9.203 -5.793 -1.424 1 97.19 126 LEU B O 1
ATOM 2112 N N . SER B 1 127 ? 11.477 -5.594 -1.249 1 97.25 127 SER B N 1
ATOM 2113 C CA . SER B 1 127 ? 11.391 -4.246 -0.692 1 97.25 127 SER B CA 1
ATOM 2114 C C . SER B 1 127 ? 12.367 -3.297 -1.387 1 97.25 127 SER B C 1
ATOM 2116 O O . SER B 1 127 ? 13.367 -3.734 -1.961 1 97.25 127 SER B O 1
ATOM 2118 N N . GLY B 1 128 ? 12.016 -2.037 -1.417 1 96.88 128 GLY B N 1
ATOM 2119 C CA . GLY B 1 128 ? 12.852 -1.011 -2.027 1 96.88 128 GLY B CA 1
ATOM 2120 C C . GLY B 1 128 ? 12.234 0.376 -1.945 1 96.88 128 GLY B C 1
ATOM 2121 O O . GLY B 1 128 ? 11.445 0.658 -1.047 1 96.88 128 GLY B O 1
ATOM 2122 N N . THR B 1 129 ? 12.766 1.289 -2.797 1 95.5 129 THR B N 1
ATOM 2123 C CA . THR B 1 129 ? 12.328 2.682 -2.814 1 95.5 129 THR B CA 1
ATOM 2124 C C . THR B 1 129 ? 12.023 3.133 -4.238 1 95.5 129 THR B C 1
ATOM 2126 O O . THR B 1 129 ? 12.766 2.82 -5.172 1 95.5 129 THR B O 1
ATOM 2129 N N . VAL B 1 130 ? 10.766 3.676 -4.379 1 93.69 130 VAL B N 1
ATOM 2130 C CA . VAL B 1 130 ? 10.484 4.418 -5.602 1 93.69 130 VAL B CA 1
ATOM 2131 C C . VAL B 1 130 ? 10.898 5.879 -5.43 1 93.69 130 VAL B C 1
ATOM 2133 O O . VAL B 1 130 ? 10.461 6.543 -4.488 1 93.69 130 VAL B O 1
ATOM 2136 N N . THR B 1 131 ? 11.727 6.332 -6.312 1 91 131 THR B N 1
ATOM 2137 C CA . THR B 1 131 ? 12.188 7.715 -6.215 1 91 131 THR B CA 1
ATOM 2138 C C . THR B 1 131 ? 11.523 8.586 -7.27 1 91 131 THR B C 1
ATOM 2140 O O . THR B 1 131 ? 10.984 8.07 -8.258 1 91 131 THR B O 1
ATOM 2143 N N . LYS B 1 132 ? 11.641 9.898 -7.02 1 84.19 132 LYS B N 1
ATOM 2144 C CA . LYS B 1 132 ? 11.062 10.859 -7.953 1 84.19 132 LYS B CA 1
ATOM 2145 C C . LYS B 1 132 ? 11.719 10.75 -9.328 1 84.19 132 LYS B C 1
ATOM 2147 O O . LYS B 1 132 ? 11.062 10.961 -10.352 1 84.19 132 LYS B O 1
ATOM 2152 N N . GLN B 1 133 ? 12.938 10.414 -9.445 1 83.81 133 GLN B N 1
ATOM 2153 C CA . GLN B 1 133 ? 13.703 10.344 -10.688 1 83.81 133 GLN B CA 1
ATOM 2154 C C . GLN B 1 133 ? 13.273 9.148 -11.531 1 83.81 133 GLN B C 1
ATOM 2156 O O . GLN B 1 133 ? 13.211 9.234 -12.758 1 83.81 133 GLN B O 1
ATOM 2161 N N . VAL B 1 134 ? 12.977 7.98 -11 1 83.81 134 VAL B N 1
ATOM 2162 C CA . VAL B 1 134 ? 12.688 6.762 -11.75 1 83.81 134 VAL B CA 1
ATOM 2163 C C . VAL B 1 134 ? 11.18 6.574 -11.875 1 83.81 134 VAL B C 1
ATOM 2165 O O . VAL B 1 134 ? 10.672 6.227 -12.945 1 83.81 134 VAL B O 1
ATOM 2168 N N . GLY B 1 135 ? 10.375 6.82 -10.867 1 90.31 135 GLY B N 1
ATOM 2169 C CA . GLY B 1 135 ? 8.922 6.883 -10.82 1 90.31 135 GLY B CA 1
ATOM 2170 C C . GLY B 1 135 ? 8.266 5.52 -10.938 1 90.31 135 GLY B C 1
ATOM 2171 O O . GLY B 1 135 ? 7.09 5.363 -10.602 1 90.31 135 GLY B O 1
ATOM 2172 N N . THR B 1 136 ? 9.047 4.508 -11.57 1 94.94 136 THR B N 1
ATOM 2173 C CA . THR B 1 136 ? 8.469 3.186 -11.781 1 94.94 136 THR B CA 1
ATOM 2174 C C . THR B 1 136 ? 9.461 2.096 -11.375 1 94.94 136 THR B C 1
ATOM 2176 O O . THR B 1 136 ? 10.648 2.193 -11.664 1 94.94 136 THR B O 1
ATOM 2179 N N . VAL B 1 137 ? 8.938 1.102 -10.68 1 96 137 VAL B N 1
ATOM 2180 C CA . VAL B 1 137 ? 9.734 -0.075 -10.352 1 96 137 VAL B CA 1
ATOM 2181 C C . VAL B 1 137 ? 9.008 -1.337 -10.812 1 96 137 VAL B C 1
ATOM 2183 O O . VAL B 1 137 ? 7.801 -1.483 -10.586 1 96 137 VAL B O 1
ATOM 2186 N N . ASN B 1 138 ? 9.742 -2.199 -11.477 1 95.94 138 ASN B N 1
ATOM 2187 C CA . ASN B 1 138 ? 9.25 -3.512 -11.891 1 95.94 138 ASN B CA 1
ATOM 2188 C C . ASN B 1 138 ? 9.844 -4.621 -11.023 1 95.94 138 ASN B C 1
ATOM 2190 O O . ASN B 1 138 ? 11.062 -4.816 -11.008 1 95.94 138 ASN B O 1
ATOM 2194 N N . LEU B 1 139 ? 8.977 -5.297 -10.344 1 96.19 139 LEU B N 1
ATOM 2195 C CA . LEU B 1 139 ? 9.398 -6.391 -9.477 1 96.19 139 LEU B CA 1
ATOM 2196 C C . LEU B 1 139 ? 9.078 -7.742 -10.117 1 96.19 139 LEU B C 1
ATOM 2198 O O . LEU B 1 139 ? 7.914 -8.102 -10.281 1 96.19 139 LEU B O 1
ATOM 2202 N N . THR B 1 140 ? 10.102 -8.469 -10.406 1 96.19 140 THR B N 1
ATOM 2203 C CA . THR B 1 140 ? 9.922 -9.758 -11.062 1 96.19 140 THR B CA 1
ATOM 2204 C C . THR B 1 140 ? 9.828 -10.875 -10.031 1 96.19 140 THR B C 1
ATOM 2206 O O . THR B 1 140 ? 10.648 -10.945 -9.109 1 96.19 140 THR B O 1
ATOM 2209 N N . ILE B 1 141 ? 8.883 -11.703 -10.18 1 96.06 141 ILE B N 1
ATOM 2210 C CA . ILE B 1 141 ? 8.703 -12.906 -9.383 1 96.06 141 ILE B CA 1
ATOM 2211 C C . ILE B 1 141 ? 8.977 -14.141 -10.242 1 96.06 141 ILE B C 1
ATOM 2213 O O . ILE B 1 141 ? 8.477 -14.242 -11.359 1 96.06 141 ILE B O 1
ATOM 2217 N N . TYR B 1 142 ? 9.758 -15.055 -9.711 1 97.06 142 TYR B N 1
ATOM 2218 C CA . TYR B 1 142 ? 10.141 -16.266 -10.43 1 97.06 142 TYR B CA 1
ATOM 2219 C C . TYR B 1 142 ? 9.414 -17.484 -9.859 1 97.06 142 TYR B C 1
ATOM 2221 O O . TYR B 1 142 ? 9.414 -17.703 -8.648 1 97.06 142 TYR B O 1
ATOM 2229 N N . GLY B 1 143 ? 8.812 -18.234 -10.734 1 97.06 143 GLY B N 1
ATOM 2230 C CA . GLY B 1 143 ? 8.141 -19.453 -10.352 1 97.06 143 GLY B CA 1
ATOM 2231 C C . GLY B 1 143 ? 8.781 -20.703 -10.945 1 97.06 143 GLY B C 1
ATOM 2232 O O . GLY B 1 143 ? 9.297 -20.656 -12.062 1 97.06 143 GLY B O 1
ATOM 2233 N N . LYS B 1 144 ? 8.656 -21.781 -10.203 1 97.38 144 LYS B N 1
ATOM 2234 C CA . LYS B 1 144 ? 9.242 -23.031 -10.688 1 97.38 144 LYS B CA 1
ATOM 2235 C C . LYS B 1 144 ? 8.414 -24.234 -10.234 1 97.38 144 LYS B C 1
ATOM 2237 O O . LYS B 1 144 ? 7.992 -24.297 -9.078 1 97.38 144 LYS B O 1
ATOM 2242 N N . ILE B 1 145 ? 8.133 -25.047 -11.195 1 96.62 145 ILE B N 1
ATOM 2243 C CA . ILE B 1 145 ? 7.637 -26.391 -10.961 1 96.62 145 ILE B CA 1
ATOM 2244 C C . ILE B 1 145 ? 8.719 -27.406 -11.312 1 96.62 145 ILE B C 1
ATOM 2246 O O . ILE B 1 145 ? 9.188 -27.453 -12.453 1 96.62 145 ILE B O 1
ATOM 2250 N N . ASN B 1 146 ? 9.078 -28.172 -10.289 1 96.62 146 ASN B N 1
ATOM 2251 C CA . ASN B 1 146 ? 10.125 -29.156 -10.562 1 96.62 146 ASN B CA 1
ATOM 2252 C C . ASN B 1 146 ? 9.594 -30.328 -11.375 1 96.62 146 ASN B C 1
ATOM 2254 O O . ASN B 1 146 ? 8.438 -30.719 -11.211 1 96.62 146 ASN B O 1
ATOM 2258 N N . GLY B 1 147 ? 10.469 -30.844 -12.25 1 96.19 147 GLY B N 1
ATOM 2259 C CA . GLY B 1 147 ? 10.141 -32.062 -12.969 1 96.19 147 GLY B CA 1
ATOM 2260 C C . GLY B 1 147 ? 10.086 -33.281 -12.062 1 96.19 147 GLY B C 1
ATOM 2261 O O . GLY B 1 147 ? 10.57 -33.25 -10.93 1 96.19 147 GLY B O 1
ATOM 2262 N N . GLY B 1 148 ? 9.359 -34.344 -12.602 1 95.44 148 GLY B N 1
ATOM 2263 C CA . GLY B 1 148 ? 9.414 -35.625 -11.922 1 95.44 148 GLY B CA 1
ATOM 2264 C C . GLY B 1 148 ? 8.234 -35.844 -11 1 95.44 148 GLY B C 1
ATOM 2265 O O . GLY B 1 148 ? 8.164 -36.875 -10.32 1 95.44 148 GLY B O 1
ATOM 2266 N N . GLN B 1 149 ? 7.316 -34.875 -11.023 1 95.94 149 GLN B N 1
ATOM 2267 C CA . GLN B 1 149 ? 6.168 -35.094 -10.148 1 95.94 149 GLN B CA 1
ATOM 2268 C C . GLN B 1 149 ? 5.121 -35.969 -10.805 1 95.94 149 GLN B C 1
ATOM 2270 O O . GLN B 1 149 ? 4.895 -35.875 -12.016 1 95.94 149 GLN B O 1
ATOM 2275 N N . ASN B 1 150 ? 4.496 -36.906 -10.117 1 93.31 150 ASN B N 1
ATOM 2276 C CA . ASN B 1 150 ? 3.371 -37.719 -10.555 1 93.31 150 ASN B CA 1
ATOM 2277 C C . ASN B 1 150 ? 2.043 -37 -10.359 1 93.31 150 ASN B C 1
ATOM 2279 O O . ASN B 1 150 ? 1.565 -36.844 -9.234 1 93.31 150 ASN B O 1
ATOM 2283 N N . VAL B 1 151 ? 1.461 -36.594 -11.414 1 93.81 151 VAL B N 1
ATOM 2284 C CA . VAL B 1 151 ? 0.303 -35.688 -11.312 1 93.81 151 VAL B CA 1
ATOM 2285 C C . VAL B 1 151 ? -0.83 -36.219 -12.188 1 93.81 151 VAL B C 1
ATOM 2287 O O . VAL B 1 151 ? -0.582 -36.812 -13.234 1 93.81 151 VAL B O 1
ATOM 2290 N N . VAL B 1 152 ? -2.102 -36.031 -11.711 1 93.94 152 VAL B N 1
ATOM 2291 C CA . VAL B 1 152 ? -3.291 -36.344 -12.508 1 93.94 152 VAL B CA 1
ATOM 2292 C C . VAL B 1 152 ? -3.488 -35.25 -13.562 1 93.94 152 VAL B C 1
ATOM 2294 O O . VAL B 1 152 ? -3.408 -34.062 -13.25 1 93.94 152 VAL B O 1
ATOM 2297 N N . PRO B 1 153 ? -3.658 -35.656 -14.898 1 92.38 153 PRO B N 1
ATOM 2298 C CA . PRO B 1 153 ? -3.885 -34.625 -15.914 1 92.38 153 PRO B CA 1
ATOM 2299 C C . PRO B 1 153 ? -5.09 -33.75 -15.594 1 92.38 153 PRO B C 1
ATOM 2301 O O . PRO B 1 153 ? -6.082 -34.219 -15.047 1 92.38 153 PRO B O 1
ATOM 2304 N N . GLY B 1 154 ? -5.016 -32.469 -15.797 1 93.94 154 GLY B N 1
ATOM 2305 C CA . GLY B 1 154 ? -6.094 -31.516 -15.562 1 93.94 154 GLY B CA 1
ATOM 2306 C C . GLY B 1 154 ? -5.613 -30.078 -15.477 1 93.94 154 GLY B C 1
ATOM 2307 O O . GLY B 1 154 ? -4.445 -29.797 -15.75 1 93.94 154 GLY B O 1
ATOM 2308 N N . SER B 1 155 ? -6.523 -29.172 -15.211 1 92.56 155 SER B N 1
ATOM 2309 C CA . SER B 1 155 ? -6.219 -27.766 -15 1 92.56 155 SER B CA 1
ATOM 2310 C C . SER B 1 155 ? -6.02 -27.453 -13.523 1 92.56 155 SER B C 1
ATOM 2312 O O . SER B 1 155 ? -6.848 -27.828 -12.688 1 92.56 155 SER B O 1
ATOM 2314 N N . TYR B 1 156 ? -4.871 -26.953 -13.258 1 93.31 156 TYR B N 1
ATOM 2315 C CA . TYR B 1 156 ? -4.52 -26.609 -11.883 1 93.31 156 TYR B CA 1
ATOM 2316 C C . TYR B 1 156 ? -4.438 -25.094 -11.711 1 93.31 156 TYR B C 1
ATOM 2318 O O . TYR B 1 156 ? -3.984 -24.375 -12.609 1 93.31 156 TYR B O 1
ATOM 2326 N N . ALA B 1 157 ? -4.855 -24.625 -10.547 1 89.75 157 ALA B N 1
ATOM 2327 C CA . ALA B 1 157 ? -4.812 -23.188 -10.25 1 89.75 157 ALA B CA 1
ATOM 2328 C C . ALA B 1 157 ? -4.785 -22.938 -8.75 1 89.75 157 ALA B C 1
ATOM 2330 O O . ALA B 1 157 ? -5.129 -23.828 -7.957 1 89.75 157 ALA B O 1
ATOM 2331 N N . THR B 1 158 ? -4.281 -21.828 -8.391 1 88.56 158 THR B N 1
ATOM 2332 C CA . THR B 1 158 ? -4.332 -21.359 -7.012 1 88.56 158 THR B CA 1
ATOM 2333 C C . THR B 1 158 ? -4.34 -19.844 -6.953 1 88.56 158 THR B C 1
ATOM 2335 O O . THR B 1 158 ? -4.168 -19.172 -7.977 1 88.56 158 THR B O 1
ATOM 2338 N N . THR B 1 159 ? -4.707 -19.297 -5.844 1 86.69 159 THR B N 1
ATOM 2339 C CA . THR B 1 159 ? -4.652 -17.875 -5.586 1 86.69 159 THR B CA 1
ATOM 2340 C C . THR B 1 159 ? -3.729 -17.562 -4.41 1 86.69 159 THR B C 1
ATOM 2342 O O . THR B 1 159 ? -3.789 -18.234 -3.377 1 86.69 159 THR B O 1
ATOM 2345 N N . ILE B 1 160 ? -2.885 -16.609 -4.637 1 90.31 160 ILE B N 1
ATOM 2346 C CA . ILE B 1 160 ? -1.957 -16.188 -3.598 1 90.31 160 ILE B CA 1
ATOM 2347 C C . ILE B 1 160 ? -2.258 -14.734 -3.203 1 90.31 160 ILE B C 1
ATOM 2349 O O . ILE B 1 160 ? -1.976 -13.805 -3.963 1 90.31 160 ILE B O 1
ATOM 2353 N N . PRO B 1 161 ? -2.781 -14.523 -2.027 1 89.56 161 PRO B N 1
ATOM 2354 C CA . PRO B 1 161 ? -2.928 -13.133 -1.579 1 89.56 161 PRO B CA 1
ATOM 2355 C C . PRO B 1 161 ? -1.59 -12.406 -1.456 1 89.56 161 PRO B C 1
ATOM 2357 O O . PRO B 1 161 ? -0.628 -12.969 -0.921 1 89.56 161 PRO B O 1
ATOM 2360 N N . ILE B 1 162 ? -1.594 -11.242 -1.979 1 92.75 162 ILE B N 1
ATOM 2361 C CA . ILE B 1 162 ? -0.395 -10.414 -1.938 1 92.75 162 ILE B CA 1
ATOM 2362 C C . ILE B 1 162 ? -0.677 -9.141 -1.146 1 92.75 162 ILE B C 1
ATOM 2364 O O . ILE B 1 162 ? -1.782 -8.594 -1.208 1 92.75 162 ILE B O 1
ATOM 2368 N N . THR B 1 163 ? 0.326 -8.656 -0.426 1 94.31 163 THR B N 1
ATOM 2369 C CA . THR B 1 163 ? 0.242 -7.418 0.334 1 94.31 163 THR B CA 1
ATOM 2370 C C . THR B 1 163 ? 1.305 -6.426 -0.13 1 94.31 163 THR B C 1
ATOM 2372 O O . THR B 1 163 ? 2.486 -6.77 -0.215 1 94.31 163 THR B O 1
ATOM 2375 N N . VAL B 1 164 ? 0.837 -5.254 -0.425 1 95.38 164 VAL B N 1
ATOM 2376 C CA . VAL B 1 164 ? 1.745 -4.168 -0.774 1 95.38 164 VAL B CA 1
ATOM 2377 C C . VAL B 1 164 ? 1.676 -3.074 0.289 1 95.38 164 VAL B C 1
ATOM 2379 O O . VAL B 1 164 ? 0.586 -2.629 0.661 1 95.38 164 VAL B O 1
ATOM 2382 N N . THR B 1 165 ? 2.809 -2.684 0.785 1 96.69 165 THR B N 1
ATOM 2383 C CA . THR B 1 165 ? 2.932 -1.571 1.72 1 96.69 165 THR B CA 1
ATOM 2384 C C . THR B 1 165 ? 3.717 -0.422 1.093 1 96.69 165 THR B C 1
ATOM 2386 O O . THR B 1 165 ? 4.852 -0.607 0.648 1 96.69 165 THR B O 1
ATOM 2389 N N . LEU B 1 166 ? 3.07 0.668 1.021 1 94.62 166 LEU B N 1
ATOM 2390 C CA . LEU B 1 166 ? 3.695 1.891 0.53 1 94.62 166 LEU B CA 1
ATOM 2391 C C . LEU B 1 166 ? 3.809 2.93 1.641 1 94.62 166 LEU B C 1
ATOM 2393 O O . LEU B 1 166 ? 2.816 3.248 2.301 1 94.62 166 LEU B O 1
ATOM 2397 N N . THR B 1 167 ? 4.973 3.471 1.825 1 92.5 167 THR B N 1
ATOM 2398 C CA . THR B 1 167 ? 5.191 4.543 2.789 1 92.5 167 THR B CA 1
ATOM 2399 C C . THR B 1 167 ? 5.684 5.805 2.088 1 92.5 167 THR B C 1
ATOM 2401 O O . THR B 1 167 ? 6.773 5.816 1.511 1 92.5 167 THR B O 1
ATOM 2404 N N . TYR B 1 168 ? 4.84 6.801 2.178 1 86.38 168 TYR B N 1
ATOM 2405 C CA . TYR B 1 168 ? 5.145 8.102 1.584 1 86.38 168 TYR B CA 1
ATOM 2406 C C . TYR B 1 168 ? 5.957 8.961 2.541 1 86.38 168 TYR B C 1
ATOM 2408 O O . TYR B 1 168 ? 5.516 9.242 3.656 1 86.38 168 TYR B O 1
ATOM 2416 N N . GLN B 1 169 ? 7.172 9.289 2.074 1 79.81 169 GLN B N 1
ATOM 2417 C CA . GLN B 1 169 ? 8.078 10.031 2.936 1 79.81 169 GLN B CA 1
ATOM 2418 C C . GLN B 1 169 ? 8.219 11.477 2.469 1 79.81 169 GLN B C 1
ATOM 2420 O O . GLN B 1 169 ? 8.156 11.758 1.27 1 79.81 169 GLN B O 1
#

Sequence (338 aa):
MTRFPDTMRPRRVSARTLLAGAVLVALASWAPGALAVSCSVSANALSFGAYNTTSNLTGTTTVTITCGAWGGASSINYTLSASVGSGTYANRQVLNGSNVIAYNLYTTSADTSIWGDGNGDGTVTLSGTVTKQVGTVNLTIYGKINGGQNVVPGSYATTIPITVTLTYQMTRFPDTMRPRRVSARTLLAGAVLV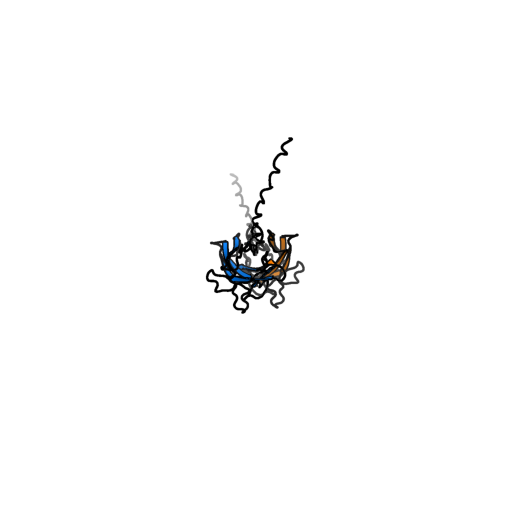ALASWAPGALAVSCSVSANALSFGAYNTTSNLTGTTTVTITCGAWGGASSINYTLSASVGSGTYANRQVLNGSNVIAYNLYTTSADTSIWGDGNGDGTVTLSGTVTKQVGTVNLTIYGKINGGQNVVPGSYATTIPITVTLTYQ

Secondary structure (DSSP, 8-state):
-------------------------------SS---EEEEEEEPPP------SSS-EEEEEEEEEEEE--TT-SEEEEEEEE---SB-STTEEEEETTEEEEEEEESSTTS-SEES--SSSSEE-EEEEEETTT-EEEEEEEEEE-TT----SSB-B----EEEEEEE-/--------------------------B----SS---EEEEEEEPPP------SSS-EEEEEEEEEEEE--TT-SEEEEEEEE---SB-STTEEEEETTEEEEEEEESSTTS-SBBS--SSSS-B-EEEEEETTT-EEEEEEEEEE-TT----SS--B----EEEEEEE-

Nearest PDB structures (foldseek):
  6k73-assembly2_D  TM=4.883E-01  e=6.701E-03  Escherichia coli
  5cyl-assembly7_G  TM=5.069E-01  e=4.563E-02  Pseudomonas aeruginosa
  8aur-assembly1_C  TM=3.002E-01  e=7.501E-03  Bacillus subtilis
  1xq4-assembly1_A  TM=2.738E-01  e=3.894E-01  Bordetella pertussis
  4neh-assembly1_A  TM=2.613E-01  e=1.075E+00  Homo sapiens

Foldseek 3Di:
DPPDPDDPPPDPPPPPPPPPPPPPCPCCPPPPPPLDKDKDKDWDDWDQPDDPQAAKTKTKIKIKMFIDSLSPFFKKKKKKFWAQFDDDLVWHWWDDPPWTFTKFKAQDPVRLAGGHHCPPPRHDIDIDMDGHVNRMDMGMMMMMGGHNDDTDDDDTGTDMDMDMDMDTD/DPPDPDDPDPPPPPPPPPPPVPPPCPCPPPPDPPLDKDKDKDWDDWDQPDDPQAAKTKTKIKIKMFIDSLSVFFKKKKKKFWAQFDDDLVWHWWDDPPWTFTKFKAQDPVRPAGGHHCPPPRHDIDIDMDGPVNRMDMGMMMMMGGHNDDTDDDDTGTDMDMDMDMDTD

Solvent-accessible surface area (backbone atoms only — not comparable to full-atom values): 18343 Å² total; per-residue (Å²): 135,84,81,75,77,82,80,81,74,80,76,79,74,76,76,73,74,75,74,73,70,78,71,24,34,33,33,28,52,64,65,93,70,59,44,28,35,31,39,35,39,35,34,43,59,63,50,60,42,74,48,80,33,67,54,65,40,60,29,61,30,46,37,37,42,38,42,47,57,45,45,88,38,62,37,30,39,37,38,40,30,31,54,57,55,35,80,37,73,90,50,15,38,32,31,41,87,91,44,59,44,64,32,44,46,13,63,41,94,81,64,80,42,36,51,14,66,44,81,77,78,72,29,36,54,52,67,54,70,46,38,74,89,68,23,57,47,78,44,59,39,30,34,41,29,68,40,67,56,88,63,81,67,42,58,22,48,73,68,60,35,34,35,40,35,40,34,42,66,135,82,79,75,76,83,79,80,75,81,77,80,72,76,74,73,73,74,76,71,71,78,70,27,36,32,31,27,49,65,66,88,73,59,40,27,35,30,40,34,39,34,33,43,58,64,46,59,40,74,48,81,34,67,52,64,40,61,30,60,30,46,35,36,41,38,43,46,57,44,45,88,38,62,38,31,39,39,38,40,29,31,52,58,54,36,81,37,76,91,49,15,37,32,30,41,85,92,45,61,45,63,31,44,46,15,63,40,93,80,64,78,42,35,50,14,66,43,80,78,79,72,31,38,54,53,69,55,72,45,37,74,88,69,24,58,47,79,44,59,39,29,33,40,28,67,39,68,53,87,65,81,68,44,59,23,48,72,65,62,38,34,35,42,36,40,36,43,67

Radius of gyration: 33.51 Å; Cα contacts (8 Å, |Δi|>4): 817; chains: 2; bounding box: 40×164×91 Å

Organism: Ralstonia solanacearum (NCBI:txid305)

=== Feature glossary ===
The features interleaved in this record are:

— What the protein is —

Sequence gives the chain of amino acids in standard one-letter code (A=alanine, C=cysteine, …, Y=tyrosine), read N→C. It is the only feature that is directly encoded by the gene; all structural features are derived from the folded form of this sequence.

Database cross-references. InterPro integrates a dozen domain/family signature databases into unified entries with residue-range hits. GO terms attach function/process/location labels with evidence codes. CATH codes position the fold in a four-level structural taxonomy. Organism is the NCBI-taxonomy species name.

— Where its atoms are —

Atomic coordinates in PDBx/mmCIF format — the same representation the Protein Data Bank distributes. Each line of the _atom_site loop places one backbone atom in Cartesian space (units: ångströms, origin: arbitrary).

The six renders are orthographic views along the three Cartesian axes in both directions. Representation (cartoon, sticks, or surface) and color scheme (sequence-rainbow or by-chain) vary across proteins so the training set covers all the common visualization conventions.

— Local backbone conformation —

Eight-state secondary structure (DSSP): H is the canonical α-helix, G the tighter 3₁₀-helix, I the wider π-helix; E/B are β-structure, T and S are turns and bends, and '-' is everything else. DSSP derives these from the pattern of main-chain N–H···O=C hydrogen bonds, not from the sequence.

P-SEA three-state annotation labels each residue as helix, strand, or coil based purely on the geometry of the Cα trace. It serves as a fallback when the full backbone (and thus DSSP) is unavailable.

The φ/ψ torsion pair specifies the backbone conformation at each residue. φ rotates about the N–Cα bond, ψ about the Cα–C bond. Steric clashes forbid most of the (φ, ψ) plane — the allowed regions (α-helix basin, β-sheet basin, left-handed helix) are the Ramachandran-allowed regions.

— Global shape and packing —

The geometric summary reports three shape descriptors. Rg (radius of gyration) measures how spread out the Cα atoms are about their centre of mass; compact globular proteins have small Rg, elongated or unfolded ones large. Cα contacts (<8 Å, |i−j|>4) count long-range residue pairs in spatial proximity — high for tightly packed folds, near zero for rods or random coil. The bounding-box extents give the protein's footprint along x, y, z in Å.

Solvent-accessible surface area (SASA) is the area in Å² traced out by the centre of a 1.4 Å probe sphere (a water molecule) rolled over the protein's van der Waals surface (Shrake–Rupley / Lee–Richards construction). Buried residues have near-zero SASA; fully exposed residues can exceed 200 Å². The total SASA scales roughly with the number of surface residues.

The contact map is a binary N×N matrix image: pixel (i, j) is dark where Cα_i and Cα_j are within 8 Å and |i−j|>4. Because the |i−j|>4 filter removes local helical contacts, off-diagonal stripes parallel to the main diagonal indicate parallel β-sheets; stripes perpendicular to it indicate antiparallel β-sheets. The Ramachandran plot scatters every residue's (φ, ψ) pair against the sterically allowed regions. The PAE heatmap renders the predicted-aligned-error matrix.

— Structural neighborhood —

3Di is Foldseek's structural alphabet. Each residue is assigned one of twenty discrete states based on how its Cα sits relative to its spatial (not sequential) neighbors. Aligning 3Di strings finds structural homologs roughly as well as full 3D superposition, but orders of magnitude faster.

Nearest PDB neighbors are the top structural matches found by Foldseek when searching this structure against the entire Protein Data Bank. Each hit reports a TM-score (0 to 1; >0.5 almost always implies the same fold) and an E-value. These are *structural* homologs — they may share no detectable sequence similarity.

— Confidence and disorder —

For AlphaFold models, the B-factor field carries pLDDT — the model's own estimate of local accuracy on a 0–100 scale. Regions with pLDDT<50 should be treated as essentially unmodeled; they often correspond to intrinsically disordered segments.

Crystallographic B-factors measure how much each atom's electron density is smeared out, in Å². They rise in mobile loops and surface residues and fall in the buried interior. In AlphaFold models this column is repurposed to hold pLDDT instead.

Predicted aligned error is AlphaFold's pairwise confidence. Unlike pLDDT (per-residue), PAE is per-residue-pair and captures whether two parts of the structure are correctly placed relative to each other. Units are ångströms of expected positional error.